Protein AF-A0A965XSD5-F1 (afdb_monomer_lite)

Sequence (189 aa):
MVQPRQRGGHSLQEIYEKLERIDNKVEPQGFVYIPRTGQAICWDPDGPAWVEVSCDGTGRDGDLKKGLAWPDPRFTDNGNGTVTDNLTELVWLKNANCAGVNRDWSTALSDITSLNTDGRMNGNSCGDTSNGGVHQTNWRLPNIRELLSLIDYGRASPALPSGRPFQNFPSPALYWSSTTRAGDKVVAP

Radius of gyration: 18.87 Å; chains: 1; bounding box: 44×40×62 Å

Foldseek 3Di:
DWFFDDDDDDDPVVVVVVVCVPVPCVDDDDDPQDAQQQQQWAFDPPDPPGDTDDPDPVPDSNHVSDGDYADVVQWDDPVQQWIAGPVVRIIDGLELAQQHDDDDPVLVVVQLQCCLVACGHVNGRSRGLPPVGGGHNGIDFAAPSVVSSQARPNDVPPRGDPPRSHDNQDVVRDGDHPDDDPPDPPPDD

Structure (mmCIF, N/CA/C/O backbone):
data_AF-A0A965XSD5-F1
#
_entry.id   AF-A0A965XSD5-F1
#
loop_
_atom_site.group_PDB
_atom_site.id
_atom_site.type_symbol
_atom_site.label_atom_id
_atom_site.label_alt_id
_atom_site.label_comp_id
_atom_site.label_asym_id
_atom_site.label_entity_id
_atom_site.label_seq_id
_atom_site.pdbx_PDB_ins_code
_atom_site.Cartn_x
_atom_site.Cartn_y
_atom_site.Cartn_z
_atom_site.occupancy
_atom_site.B_iso_or_equiv
_atom_site.auth_seq_id
_atom_site.auth_comp_id
_atom_site.auth_asym_id
_atom_site.auth_atom_id
_atom_site.pdbx_PDB_model_num
ATOM 1 N N . MET A 1 1 ? 6.415 0.955 0.075 1.00 68.88 1 MET A N 1
ATOM 2 C CA . MET A 1 1 ? 5.130 0.487 -0.500 1.00 68.88 1 MET A CA 1
ATOM 3 C C . MET A 1 1 ? 4.794 1.313 -1.733 1.00 68.88 1 MET A C 1
ATOM 5 O O 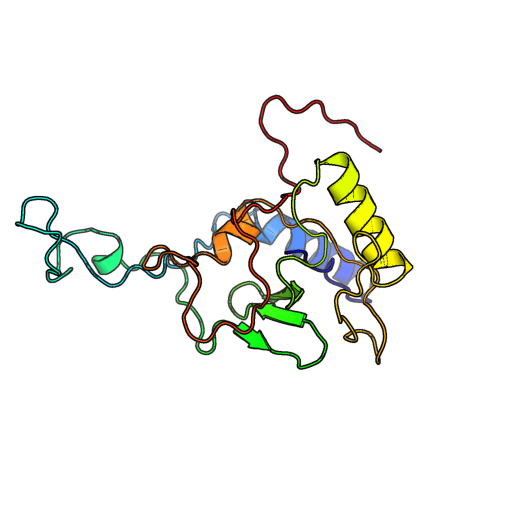. MET A 1 1 ? 4.881 2.531 -1.657 1.00 68.88 1 MET A O 1
ATOM 9 N N . VAL A 1 2 ? 4.459 0.667 -2.851 1.00 60.69 2 VAL A N 1
ATOM 10 C CA . VAL A 1 2 ? 4.108 1.288 -4.149 1.00 60.69 2 VAL A CA 1
ATOM 11 C C . VAL A 1 2 ? 3.036 0.439 -4.834 1.00 60.69 2 VAL A C 1
ATOM 13 O O . VAL A 1 2 ? 2.890 -0.727 -4.462 1.00 60.69 2 VAL A O 1
ATOM 16 N N . GLN A 1 3 ? 2.306 1.006 -5.798 1.00 56.25 3 GLN A N 1
ATOM 17 C CA . GLN A 1 3 ? 1.186 0.341 -6.487 1.00 56.25 3 GLN A CA 1
ATOM 18 C C . GLN A 1 3 ? 1.204 0.577 -8.009 1.00 56.25 3 GLN A C 1
ATOM 20 O O . GLN A 1 3 ? 1.682 1.634 -8.421 1.00 56.25 3 GLN A O 1
ATOM 25 N N . PRO A 1 4 ? 0.715 -0.337 -8.867 1.00 31.91 4 PRO A N 1
ATOM 26 C CA . PRO A 1 4 ? 0.663 -0.118 -10.305 1.00 31.91 4 PRO A CA 1
ATOM 27 C C . PRO A 1 4 ? -0.471 0.844 -10.687 1.00 31.91 4 PRO A C 1
ATOM 29 O O . PRO A 1 4 ? -1.504 0.938 -10.024 1.00 31.91 4 PRO A O 1
ATOM 32 N N . ARG A 1 5 ? -0.311 1.561 -11.801 1.00 45.84 5 ARG A N 1
ATOM 33 C CA . ARG A 1 5 ? -1.410 2.239 -12.494 1.00 45.84 5 ARG A CA 1
ATOM 34 C C . ARG A 1 5 ? -2.277 1.163 -13.134 1.00 45.84 5 ARG A C 1
ATOM 36 O O . ARG A 1 5 ? -1.772 0.384 -13.933 1.00 45.84 5 ARG A O 1
ATOM 43 N N . GLN A 1 6 ? -3.563 1.134 -12.814 1.00 39.69 6 GLN A N 1
ATOM 44 C CA . GLN A 1 6 ? -4.525 0.170 -13.357 1.00 39.69 6 GLN A CA 1
ATOM 45 C C . GLN A 1 6 ? -4.395 0.072 -14.898 1.00 39.69 6 GLN A C 1
ATOM 47 O O . GLN A 1 6 ? -4.641 1.048 -15.604 1.00 39.69 6 GLN A O 1
ATOM 52 N N . ARG A 1 7 ? -3.947 -1.079 -15.431 1.00 33.56 7 ARG A N 1
ATOM 53 C CA . ARG A 1 7 ? -3.866 -1.346 -16.881 1.00 33.56 7 ARG A CA 1
ATOM 54 C C . ARG A 1 7 ? -5.129 -2.075 -17.320 1.00 33.56 7 ARG A C 1
ATOM 56 O O . ARG A 1 7 ? -5.359 -3.205 -16.913 1.00 33.56 7 ARG A O 1
ATOM 63 N N . GLY A 1 8 ? -5.898 -1.463 -18.209 1.00 30.53 8 GLY A N 1
ATOM 64 C CA . GLY A 1 8 ? -6.883 -2.169 -19.019 1.00 30.53 8 GLY A CA 1
ATOM 65 C C . GLY A 1 8 ? -6.842 -1.616 -20.436 1.00 30.53 8 GLY A C 1
ATOM 66 O O . GLY A 1 8 ? -7.113 -0.434 -20.622 1.00 30.53 8 GLY A O 1
ATOM 67 N N . GLY A 1 9 ? -6.523 -2.454 -21.423 1.00 37.88 9 GLY A N 1
ATOM 68 C CA . GLY A 1 9 ? -6.716 -2.120 -22.834 1.00 37.88 9 GLY A CA 1
ATOM 69 C C . GLY A 1 9 ? -8.203 -2.149 -23.162 1.00 37.88 9 GLY A C 1
ATOM 70 O O . GLY A 1 9 ? -8.806 -3.210 -23.076 1.00 37.88 9 GLY A O 1
ATOM 71 N N . HIS A 1 10 ? -8.792 -0.995 -23.464 1.00 37.78 10 HIS A N 1
ATOM 72 C CA . HIS A 1 10 ? -10.221 -0.846 -23.740 1.00 37.78 10 HIS A CA 1
ATOM 73 C C . HIS A 1 10 ? -10.456 0.322 -24.711 1.00 37.78 10 HIS A C 1
ATOM 75 O O . HIS A 1 10 ? -9.607 1.203 -24.841 1.00 37.78 10 HIS A O 1
ATOM 81 N N . SER A 1 11 ? -11.572 0.282 -25.436 1.00 38.44 11 SER A N 1
ATOM 82 C CA . SER A 1 11 ? -11.953 1.229 -26.498 1.00 38.44 11 SER A CA 1
ATOM 83 C C . SER A 1 11 ? -12.125 2.673 -25.990 1.00 38.44 11 SER A C 1
ATOM 85 O O . SER A 1 11 ? -12.322 2.878 -24.800 1.00 38.44 11 SER A O 1
ATOM 87 N N . LEU A 1 12 ? -12.095 3.692 -26.869 1.00 36.84 12 LEU A N 1
ATOM 88 C CA . LEU A 1 12 ? -12.253 5.114 -26.486 1.00 36.84 12 LEU A CA 1
ATOM 89 C C . LEU A 1 12 ? -13.499 5.378 -25.618 1.00 36.84 12 LEU A C 1
ATOM 91 O O . LEU A 1 12 ? -13.444 6.216 -24.728 1.00 36.84 12 LEU A O 1
ATOM 95 N N . GLN A 1 13 ? -14.583 4.626 -25.812 1.00 33.53 13 GLN A N 1
ATOM 96 C CA . GLN A 1 13 ? -15.815 4.750 -25.028 1.00 33.53 13 GLN A CA 1
ATOM 97 C C . GLN A 1 13 ? -15.686 4.141 -23.618 1.00 33.53 13 GLN A C 1
ATOM 99 O O . GLN A 1 13 ? -16.095 4.758 -22.641 1.00 33.53 13 GLN A O 1
ATOM 104 N N . GLU A 1 14 ? -14.996 3.008 -23.481 1.00 39.94 14 GLU A N 1
ATOM 105 C CA . GLU A 1 14 ? -14.632 2.427 -22.180 1.00 39.94 14 GLU A CA 1
ATOM 106 C C . GLU A 1 14 ? -13.480 3.187 -21.493 1.00 39.94 14 GLU A C 1
ATOM 108 O O . GLU A 1 14 ? -13.341 3.126 -20.275 1.00 39.94 14 GLU A O 1
ATOM 113 N N . ILE A 1 15 ? -12.641 3.907 -22.247 1.00 38.44 15 ILE A N 1
ATOM 114 C CA . ILE A 1 15 ? -11.636 4.842 -21.723 1.00 38.44 15 ILE A CA 1
ATOM 115 C C . ILE A 1 15 ? -12.339 6.050 -21.106 1.00 38.44 15 ILE A C 1
ATOM 117 O O . ILE A 1 15 ? -11.951 6.444 -20.013 1.00 38.44 15 ILE A O 1
ATOM 121 N N . TYR A 1 16 ? -13.398 6.589 -21.722 1.00 35.28 16 TYR A N 1
ATOM 122 C CA . TYR A 1 16 ? -14.212 7.637 -21.093 1.00 35.28 16 TYR A CA 1
ATOM 123 C C . TYR A 1 16 ? -14.930 7.123 -19.830 1.00 35.28 16 TYR A C 1
ATOM 125 O O . TYR A 1 16 ? -14.819 7.759 -18.785 1.00 35.28 16 TYR A O 1
ATOM 133 N N . GLU A 1 17 ? -15.514 5.919 -19.852 1.00 40.38 17 GLU A N 1
ATOM 134 C CA . GLU A 1 17 ? -16.122 5.301 -18.655 1.00 40.38 17 GLU A CA 1
ATOM 135 C C . GLU A 1 17 ? -15.099 4.909 -17.562 1.00 40.38 17 GLU A C 1
ATOM 137 O O . GLU A 1 17 ? -15.445 4.815 -16.382 1.00 40.38 17 GLU A O 1
ATOM 142 N N . LYS A 1 18 ? -13.824 4.664 -17.911 1.00 39.38 18 LYS A N 1
ATOM 143 C CA . LYS A 1 18 ? -12.744 4.347 -16.951 1.00 39.38 18 LYS A CA 1
ATOM 144 C C . LYS A 1 18 ? -11.987 5.575 -16.449 1.00 39.38 18 LYS A C 1
ATOM 146 O O . LYS A 1 18 ? -11.530 5.559 -15.305 1.00 39.38 18 LYS A O 1
ATOM 151 N N . LEU A 1 19 ? -11.886 6.636 -17.247 1.00 37.03 19 LEU A N 1
ATOM 152 C CA . LEU A 1 19 ? -11.415 7.948 -16.794 1.00 37.03 19 LEU A CA 1
ATOM 153 C C . LEU A 1 19 ? -12.404 8.528 -15.771 1.00 37.03 19 LEU A C 1
ATOM 155 O O . LEU A 1 19 ? -11.975 8.983 -14.716 1.00 37.03 19 LEU A O 1
ATOM 159 N N . GLU A 1 20 ? -13.708 8.319 -15.976 1.00 37.88 20 GLU A N 1
ATOM 160 C CA . GLU A 1 20 ? -14.750 8.535 -14.962 1.00 37.88 20 GLU A CA 1
ATOM 161 C C . GLU A 1 20 ? -14.751 7.498 -13.815 1.00 37.88 20 GLU A C 1
ATOM 163 O O . GLU A 1 20 ? -15.606 7.552 -12.947 1.00 37.88 20 GLU A O 1
ATOM 168 N N . ARG A 1 21 ? -13.834 6.526 -13.736 1.00 42.84 21 ARG A N 1
ATOM 169 C CA . ARG A 1 21 ? -13.745 5.596 -12.582 1.00 42.84 21 ARG A CA 1
ATOM 170 C C . ARG A 1 21 ? -12.528 5.828 -11.701 1.00 42.84 21 ARG A C 1
ATOM 172 O O . ARG A 1 21 ? -12.565 5.457 -10.529 1.00 42.84 21 ARG A O 1
ATOM 179 N N . ILE A 1 22 ? -11.461 6.412 -12.241 1.00 39.25 22 ILE A N 1
ATOM 180 C CA . ILE A 1 22 ? -10.207 6.615 -11.504 1.00 39.25 22 ILE A CA 1
ATOM 181 C C . ILE A 1 22 ? -10.230 7.938 -10.728 1.00 39.25 22 ILE A C 1
ATOM 183 O O . ILE A 1 22 ? -9.807 7.939 -9.574 1.00 39.25 22 ILE A O 1
ATOM 187 N N . ASP A 1 23 ? -10.821 9.002 -11.280 1.00 39.47 23 ASP A N 1
ATOM 188 C CA . ASP A 1 23 ? -11.068 10.235 -10.515 1.00 39.47 23 ASP A CA 1
ATOM 189 C C . ASP A 1 23 ? -12.350 10.132 -9.659 1.00 39.47 23 ASP A C 1
ATOM 191 O O . ASP A 1 23 ? -12.384 10.615 -8.528 1.00 39.47 23 ASP A O 1
ATOM 195 N N . ASN A 1 24 ? -13.363 9.367 -10.090 1.00 36.56 24 ASN A N 1
ATOM 196 C CA . ASN A 1 24 ? -14.645 9.272 -9.372 1.00 36.56 24 ASN A CA 1
ATOM 197 C C . ASN A 1 24 ? -14.656 8.286 -8.193 1.00 36.56 24 ASN A C 1
ATOM 199 O O . ASN A 1 24 ? -15.591 8.312 -7.395 1.00 36.56 24 ASN A O 1
ATOM 203 N N . LYS A 1 25 ? -13.628 7.442 -8.018 1.00 46.03 25 LYS A N 1
ATOM 204 C CA . LYS A 1 25 ? -13.440 6.696 -6.755 1.00 46.03 25 LYS A CA 1
ATOM 205 C C . LYS A 1 25 ? -12.822 7.573 -5.649 1.00 46.03 25 LYS A C 1
ATOM 207 O O . LYS A 1 25 ? -12.624 7.089 -4.534 1.00 46.03 25 LYS A O 1
ATOM 212 N N . VAL A 1 26 ? -12.577 8.862 -5.932 1.00 44.53 26 VAL A N 1
ATOM 213 C CA . VAL A 1 26 ? -12.292 9.898 -4.926 1.00 44.53 26 VAL A CA 1
ATOM 214 C C . VAL A 1 26 ? -13.182 11.159 -5.064 1.00 44.53 26 VAL A C 1
ATOM 216 O O . VAL A 1 26 ? -13.280 11.859 -4.061 1.00 44.53 26 VAL A O 1
ATOM 219 N N . GLU A 1 27 ? -13.871 11.410 -6.197 1.00 38.81 27 GLU A N 1
ATOM 220 C CA . GLU A 1 27 ? -15.235 12.016 -6.362 1.00 38.81 27 GLU A CA 1
ATOM 221 C C . GLU A 1 27 ? -15.482 12.485 -7.814 1.00 38.81 27 GLU A C 1
ATOM 223 O O . GLU A 1 27 ? -14.564 13.046 -8.408 1.00 38.81 27 GLU A O 1
ATOM 228 N N . PRO A 1 28 ? -16.676 12.260 -8.418 1.00 45.31 28 PRO A N 1
ATOM 229 C CA . PRO A 1 28 ? -17.930 12.960 -8.151 1.00 45.31 28 PRO A CA 1
ATOM 230 C C . PRO A 1 28 ? -19.159 12.024 -8.079 1.00 45.31 28 PRO A C 1
ATOM 232 O O . PRO A 1 28 ? -19.190 10.941 -8.657 1.00 45.31 28 PRO A O 1
ATOM 235 N N . GLN A 1 29 ? -20.206 12.510 -7.401 1.00 36.19 29 GLN A N 1
ATOM 236 C CA . GLN A 1 29 ? -21.439 11.827 -6.946 1.00 36.19 29 GLN A CA 1
ATOM 237 C C . GLN A 1 29 ? -21.420 11.291 -5.494 1.00 36.19 29 GLN A C 1
ATOM 239 O O . GLN A 1 29 ? -22.115 10.335 -5.160 1.00 36.19 29 GLN A O 1
ATOM 244 N N . GLY A 1 30 ? -20.708 11.969 -4.587 1.00 37.12 30 GLY A N 1
ATOM 245 C CA . GLY A 1 30 ? -21.198 12.151 -3.212 1.00 37.12 30 GLY A CA 1
ATOM 246 C C . GLY A 1 30 ? -21.140 10.968 -2.239 1.00 37.12 30 GLY A C 1
ATOM 247 O O . GLY A 1 30 ? -21.853 11.006 -1.239 1.00 37.12 30 GLY A O 1
ATOM 248 N N . PHE A 1 31 ? -20.284 9.962 -2.451 1.00 39.94 31 PHE A N 1
ATOM 249 C CA . PHE A 1 31 ? -19.964 8.991 -1.395 1.00 39.94 31 PHE A CA 1
ATOM 250 C C . PHE A 1 31 ? -18.465 8.676 -1.323 1.00 39.94 31 PHE A C 1
ATOM 252 O O . PHE A 1 31 ? -17.913 7.951 -2.147 1.00 39.94 31 PHE A O 1
ATOM 259 N N . VAL A 1 32 ? -17.816 9.177 -0.269 1.00 47.25 32 VAL A N 1
ATOM 260 C CA . VAL A 1 32 ? -16.494 8.719 0.174 1.00 47.25 32 VAL A CA 1
ATOM 261 C C . VAL A 1 32 ? -16.675 7.370 0.874 1.00 47.25 32 VAL A C 1
ATOM 263 O O . VAL A 1 32 ? -17.238 7.304 1.968 1.00 47.25 32 VAL A O 1
ATOM 266 N N . TYR A 1 33 ? -16.189 6.283 0.270 1.00 56.56 33 TYR A N 1
ATOM 267 C CA . TYR A 1 33 ? -16.132 4.981 0.942 1.00 56.56 33 TYR A CA 1
ATOM 268 C C . TYR A 1 33 ? -14.977 4.977 1.943 1.00 56.56 33 TYR A C 1
ATOM 270 O O . TYR A 1 33 ? -13.847 4.608 1.629 1.00 56.56 33 TYR A O 1
ATOM 278 N N . ILE A 1 34 ? -15.264 5.425 3.162 1.00 64.19 34 ILE A N 1
ATOM 279 C CA . ILE A 1 34 ? -14.327 5.329 4.280 1.00 64.19 34 ILE A CA 1
ATOM 280 C C . ILE A 1 34 ? -14.301 3.853 4.710 1.00 64.19 34 ILE A C 1
ATOM 282 O O . ILE A 1 34 ? -15.364 3.307 5.024 1.00 64.19 34 ILE A O 1
ATOM 286 N N . PRO A 1 35 ? -13.149 3.160 4.677 1.00 73.88 35 PRO A N 1
ATOM 287 C CA . PRO A 1 35 ? -13.047 1.812 5.224 1.00 73.88 35 PRO A CA 1
ATOM 288 C C . PRO A 1 35 ? -13.366 1.841 6.721 1.00 73.88 35 PRO A C 1
ATOM 290 O O . PRO A 1 35 ? -13.065 2.825 7.397 1.00 73.88 35 PRO A O 1
ATOM 293 N N . ARG A 1 36 ? -13.904 0.745 7.271 1.00 80.19 36 ARG A N 1
ATOM 294 C CA . ARG A 1 36 ? -13.826 0.554 8.726 1.00 80.19 36 ARG A CA 1
ATOM 295 C C . ARG A 1 36 ? -12.373 0.689 9.166 1.00 80.19 36 ARG A C 1
ATOM 297 O O . ARG A 1 36 ? -11.462 0.274 8.453 1.00 80.19 36 ARG A O 1
ATOM 304 N N . THR A 1 37 ? -12.169 1.237 10.347 1.00 72.00 37 THR A N 1
ATOM 305 C CA . THR A 1 37 ? -10.836 1.495 10.902 1.00 72.00 37 THR A CA 1
ATOM 306 C C . THR A 1 37 ? -10.132 0.229 11.397 1.00 72.00 37 THR A C 1
ATOM 308 O O . THR A 1 37 ? -8.933 0.264 11.648 1.00 72.00 37 THR A O 1
ATOM 311 N N . GLY A 1 38 ? -10.872 -0.872 11.571 1.00 75.50 38 GLY A N 1
ATOM 312 C CA . GLY A 1 38 ? -10.402 -2.080 12.254 1.00 75.50 38 GLY A CA 1
ATOM 313 C C . GLY A 1 38 ? -10.603 -2.048 13.773 1.00 75.50 38 GLY A C 1
ATOM 314 O O . GLY A 1 38 ? -10.501 -3.088 14.422 1.00 75.50 38 GLY A O 1
ATOM 315 N N . GLN A 1 39 ? -10.984 -0.899 14.346 1.00 75.88 39 GLN A N 1
ATOM 316 C CA . GLN A 1 39 ? -11.326 -0.800 15.761 1.00 75.88 39 GLN A CA 1
ATOM 317 C C . GLN A 1 39 ? -12.621 -1.578 16.034 1.00 75.88 39 GLN A C 1
ATOM 319 O O . GLN A 1 39 ? -13.682 -1.264 15.497 1.00 75.88 39 GLN A O 1
ATOM 324 N N . ALA A 1 40 ? -12.534 -2.608 16.873 1.00 76.69 40 ALA A N 1
ATOM 325 C CA . ALA A 1 40 ? -13.685 -3.401 17.318 1.00 76.69 40 ALA A CA 1
ATOM 326 C C . ALA A 1 40 ? -13.840 -3.431 18.846 1.00 76.69 40 ALA A C 1
ATOM 328 O O . ALA A 1 40 ? -14.849 -3.926 19.337 1.00 76.69 40 ALA A O 1
ATOM 329 N N . ILE A 1 41 ? -12.842 -2.912 19.565 1.00 74.25 41 ILE A N 1
ATOM 330 C CA . ILE A 1 41 ? -12.731 -2.928 21.025 1.00 74.25 41 ILE A CA 1
ATOM 331 C C . ILE A 1 41 ? -12.838 -1.492 21.544 1.00 74.25 41 ILE A C 1
ATOM 333 O O . ILE A 1 41 ? -12.388 -0.559 20.873 1.00 74.25 41 ILE A O 1
ATOM 337 N N . CYS A 1 42 ? -13.411 -1.304 22.728 1.00 77.81 42 CYS A N 1
ATOM 338 C CA . CYS A 1 42 ? -13.473 -0.012 23.399 1.00 77.81 42 CYS A CA 1
ATOM 339 C C . CYS A 1 42 ? -12.632 -0.058 24.672 1.00 77.81 42 CYS A C 1
ATOM 341 O O . CYS A 1 42 ? -12.579 -1.073 25.357 1.00 77.81 42 CYS A O 1
ATOM 343 N N . TRP A 1 43 ? -11.958 1.050 24.968 1.00 76.31 43 TRP A N 1
ATOM 344 C CA . TRP A 1 43 ? -11.050 1.168 26.108 1.00 76.31 43 TRP A CA 1
ATOM 345 C C . TRP A 1 43 ? -11.608 2.148 27.121 1.00 76.31 43 TRP A C 1
ATOM 347 O O . TRP A 1 43 ? -12.016 3.237 26.725 1.00 76.31 43 TRP A O 1
ATOM 357 N N . ASP A 1 44 ? -11.612 1.809 28.402 1.00 73.94 44 ASP A N 1
ATOM 358 C CA . ASP A 1 44 ? -11.932 2.773 29.451 1.00 73.94 44 ASP A CA 1
ATOM 359 C C . ASP A 1 44 ? -10.757 3.758 29.627 1.00 73.94 44 ASP A C 1
ATOM 361 O O . ASP A 1 44 ? -9.687 3.334 30.074 1.00 73.94 44 ASP A O 1
ATOM 365 N N . PRO A 1 45 ? -10.901 5.044 29.240 1.00 65.62 45 PRO A N 1
ATOM 366 C CA . PRO A 1 45 ? -9.824 6.018 29.388 1.00 65.62 45 PRO A CA 1
ATOM 367 C C . PRO A 1 45 ? -9.617 6.445 30.849 1.00 65.62 45 PRO A C 1
ATOM 369 O O . PRO A 1 45 ? -8.546 6.954 31.173 1.00 65.62 45 PRO A O 1
ATOM 372 N N . ASP A 1 46 ? -10.618 6.235 31.708 1.00 73.06 46 ASP A N 1
ATOM 373 C CA . ASP A 1 46 ? -10.617 6.640 33.116 1.00 73.06 46 ASP A CA 1
ATOM 374 C C . ASP A 1 46 ? -10.324 5.450 34.052 1.00 73.06 46 ASP A C 1
ATOM 376 O O . ASP A 1 46 ? -10.058 5.622 35.245 1.00 73.06 46 ASP A O 1
ATOM 380 N N . GLY A 1 47 ? -10.337 4.232 33.505 1.00 65.9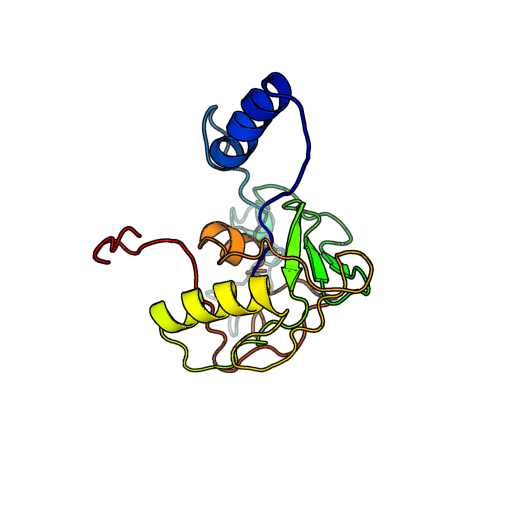4 47 GLY A N 1
ATOM 381 C CA . GLY A 1 47 ? -10.021 2.997 34.207 1.00 65.94 47 GLY A CA 1
ATOM 382 C C . GLY A 1 47 ? -8.513 2.800 34.422 1.00 65.94 47 GLY A C 1
ATOM 383 O O . GLY A 1 47 ? -7.686 3.232 33.610 1.00 65.94 47 GLY A O 1
ATOM 384 N N . PRO A 1 48 ? -8.101 2.102 35.495 1.00 58.00 48 PRO A N 1
ATOM 385 C CA . PRO A 1 48 ? -6.698 1.785 35.703 1.00 58.00 48 PRO A CA 1
ATOM 386 C C . PRO A 1 48 ? -6.210 0.842 34.593 1.00 58.00 48 PRO A C 1
ATOM 388 O O . PRO A 1 48 ? -6.615 -0.313 34.530 1.00 58.00 48 PRO A O 1
ATOM 391 N N . ALA A 1 49 ? -5.299 1.343 33.754 1.00 61.38 49 ALA A N 1
ATOM 392 C CA . ALA A 1 49 ? -4.551 0.593 32.739 1.00 61.38 49 ALA A CA 1
ATOM 393 C C . ALA A 1 49 ? -5.293 0.184 31.447 1.00 61.38 49 ALA A C 1
ATOM 395 O O . ALA A 1 49 ? -5.027 -0.899 30.933 1.00 61.38 49 ALA A O 1
ATOM 396 N N . TRP A 1 50 ? -6.126 1.060 30.865 1.00 63.81 50 TRP A N 1
ATOM 397 C CA . TRP A 1 50 ? -6.747 0.824 29.545 1.00 63.81 50 TRP A CA 1
ATOM 398 C C . TRP A 1 50 ? -7.504 -0.509 29.504 1.00 63.81 50 TRP A C 1
ATOM 400 O O . TRP A 1 50 ? -7.192 -1.398 28.715 1.00 63.81 50 TRP A O 1
ATOM 410 N N . VAL A 1 51 ? -8.467 -0.686 30.406 1.00 76.31 51 VAL A N 1
ATOM 411 C CA . VAL A 1 51 ? -9.253 -1.923 30.469 1.00 76.31 51 VAL A CA 1
ATOM 412 C C . VAL A 1 51 ? -10.194 -1.987 29.266 1.00 76.31 51 VAL A C 1
ATOM 414 O O . VAL A 1 51 ? -10.838 -0.994 28.917 1.00 76.31 51 VAL A O 1
ATOM 417 N N . GLU A 1 52 ? -10.258 -3.153 28.619 1.00 79.06 52 GLU A N 1
ATOM 418 C CA . GLU A 1 52 ? -11.245 -3.432 27.577 1.00 79.06 52 GLU A CA 1
ATOM 419 C C . GLU A 1 52 ? -12.653 -3.420 28.182 1.00 79.06 52 GLU A C 1
ATOM 421 O O . GLU A 1 52 ? -12.928 -4.079 29.186 1.00 79.06 52 GLU A O 1
ATOM 426 N N . VAL A 1 53 ? -13.550 -2.667 27.556 1.00 79.44 53 VAL A N 1
ATOM 427 C CA . VAL A 1 53 ? -14.950 -2.530 27.958 1.00 79.44 53 VAL A CA 1
ATOM 428 C C . VAL A 1 53 ? -15.868 -2.792 26.774 1.00 79.44 53 VAL A C 1
ATOM 430 O O . VAL A 1 53 ? -15.459 -2.681 25.614 1.00 79.44 53 VAL A O 1
ATOM 433 N N . SER A 1 54 ? -17.134 -3.113 27.063 1.00 82.38 54 SER A N 1
ATOM 434 C CA . SER A 1 54 ? -18.139 -3.224 26.005 1.00 82.38 54 SER A CA 1
ATOM 435 C C . SER A 1 54 ? -18.231 -1.913 25.227 1.00 82.38 54 SER A C 1
ATOM 437 O O . SER A 1 54 ? -18.226 -0.822 25.803 1.00 82.38 54 SER A O 1
ATOM 439 N N . CYS A 1 55 ? -18.319 -2.035 23.906 1.00 77.31 55 CYS A N 1
ATOM 440 C CA . CYS A 1 55 ? -18.565 -0.902 23.035 1.00 77.31 55 CYS A CA 1
ATOM 441 C C . CYS A 1 55 ? -20.039 -0.489 22.992 1.00 77.31 55 CYS A C 1
ATOM 443 O O . CYS A 1 55 ? -20.309 0.626 22.554 1.00 77.31 55 CYS A O 1
ATOM 445 N N . ASP A 1 56 ? -20.971 -1.328 23.445 1.00 82.44 56 ASP A N 1
ATOM 446 C CA . ASP A 1 56 ? -22.402 -1.144 23.196 1.00 82.44 56 ASP A CA 1
ATOM 447 C C . ASP A 1 56 ? -22.920 0.208 23.707 1.00 82.44 56 ASP A C 1
ATOM 449 O O . ASP A 1 56 ? -22.876 0.511 24.902 1.00 82.44 56 ASP A O 1
ATOM 453 N N . GLY A 1 57 ? -23.423 1.031 22.786 1.00 76.94 57 GLY A N 1
ATOM 454 C CA . GLY A 1 57 ? -24.016 2.330 23.110 1.00 76.94 57 GLY A CA 1
ATOM 455 C C . GLY A 1 57 ? -23.005 3.402 23.525 1.00 76.94 57 GLY A C 1
ATOM 456 O O . GLY A 1 57 ? -23.410 4.483 23.957 1.00 76.94 57 GLY A O 1
ATOM 457 N N . THR A 1 58 ? -21.702 3.144 23.388 1.00 76.88 58 THR A N 1
ATOM 458 C CA . THR A 1 58 ? -20.656 4.135 23.686 1.00 76.88 58 THR A CA 1
ATOM 459 C C . THR A 1 58 ? -20.535 5.207 22.603 1.00 76.88 58 THR A C 1
ATOM 461 O O . THR A 1 58 ? -19.933 6.254 22.851 1.00 76.88 58 THR A O 1
ATOM 464 N N . GLY A 1 59 ? -21.051 4.956 21.391 1.00 73.88 59 GLY A N 1
ATOM 465 C CA . GLY A 1 59 ? -20.903 5.855 20.243 1.00 73.88 59 GLY A CA 1
ATOM 466 C C . GLY A 1 59 ? -19.460 5.980 19.741 1.00 73.88 59 GLY A C 1
ATOM 467 O O . GLY A 1 59 ? -19.149 6.877 18.957 1.00 73.88 59 GLY A O 1
ATOM 468 N N . ARG A 1 60 ? -18.564 5.101 20.201 1.00 73.12 60 ARG A N 1
ATOM 469 C CA . ARG A 1 60 ? -17.154 5.063 19.801 1.00 73.12 60 ARG A CA 1
ATOM 470 C C . ARG A 1 60 ? -16.984 4.244 18.529 1.00 73.12 60 ARG A C 1
ATOM 472 O O . ARG A 1 60 ? -17.871 3.514 18.106 1.00 73.12 60 ARG A O 1
ATOM 479 N N . ASP A 1 61 ? -15.814 4.332 17.920 1.00 68.38 61 ASP A N 1
ATOM 480 C CA . ASP A 1 61 ? -15.554 3.689 16.631 1.00 68.38 61 ASP A CA 1
ATOM 481 C C . ASP A 1 61 ? -15.730 2.152 16.665 1.00 68.38 61 ASP A C 1
ATOM 483 O O . ASP A 1 61 ? -16.327 1.574 15.756 1.00 68.38 61 ASP A O 1
ATOM 487 N N . GLY A 1 62 ? -15.346 1.510 17.778 1.00 72.62 62 GLY A N 1
ATOM 488 C CA . GLY A 1 62 ? -15.582 0.080 18.020 1.00 72.62 62 GLY A CA 1
ATOM 489 C C . GLY A 1 62 ? -17.057 -0.323 18.164 1.00 72.62 62 GLY A C 1
ATOM 490 O O . GLY A 1 62 ? -17.396 -1.464 17.857 1.00 72.62 62 GLY A O 1
ATOM 491 N N . ASP A 1 63 ? -17.930 0.605 18.569 1.00 75.56 63 ASP A N 1
ATOM 492 C CA . ASP A 1 63 ? -19.393 0.441 18.639 1.00 75.56 63 ASP A CA 1
ATOM 493 C C . ASP A 1 63 ? -20.016 0.641 17.257 1.00 75.56 63 ASP A C 1
ATOM 495 O O . ASP A 1 63 ? -20.719 -0.207 16.708 1.00 75.56 63 ASP A O 1
ATOM 499 N N . LEU A 1 64 ? -19.677 1.772 16.638 1.00 76.94 64 LEU A N 1
ATOM 500 C CA . LEU A 1 64 ? -20.339 2.239 15.435 1.00 76.94 64 LEU A CA 1
ATOM 501 C C . LEU A 1 64 ? -19.918 1.475 14.177 1.00 76.94 64 LEU A C 1
ATOM 503 O O . LEU A 1 64 ? -20.724 1.381 13.244 1.00 76.94 64 LEU A O 1
ATOM 507 N N . LYS A 1 65 ? -18.662 0.998 14.119 1.00 75.12 65 LYS A N 1
ATOM 508 C CA . LYS A 1 65 ? -18.060 0.260 12.991 1.00 75.12 65 LYS A CA 1
ATOM 509 C C . LYS A 1 65 ? -18.449 0.865 11.634 1.00 75.12 65 LYS A C 1
ATOM 511 O O . LYS A 1 65 ? -18.854 0.149 10.707 1.00 75.12 65 LYS A O 1
ATOM 516 N N . LYS A 1 66 ? -18.405 2.200 11.538 1.00 72.88 66 LYS A N 1
ATOM 517 C CA . LYS A 1 66 ? -18.835 2.935 10.340 1.00 72.88 66 LYS A CA 1
ATOM 518 C C . LYS A 1 66 ? -17.866 2.684 9.196 1.00 72.88 66 LYS A C 1
ATOM 520 O O . LYS A 1 66 ? -16.684 2.438 9.405 1.00 72.88 66 LYS A O 1
ATOM 525 N N . GLY A 1 67 ? -18.390 2.777 7.981 1.00 74.75 67 GLY A N 1
ATOM 526 C CA . GLY A 1 67 ? -17.614 2.551 6.774 1.00 74.75 67 GLY A CA 1
ATOM 527 C C . GLY A 1 67 ? -17.755 1.143 6.211 1.00 74.75 67 GLY A C 1
ATOM 528 O O . GLY A 1 67 ? -18.526 0.312 6.705 1.00 74.75 67 GLY A O 1
ATOM 529 N N . LEU A 1 68 ? -17.016 0.897 5.134 1.00 79.25 68 LEU A N 1
ATOM 530 C CA . LEU A 1 68 ? -17.068 -0.361 4.403 1.00 79.25 68 LEU A CA 1
ATOM 531 C C . LEU A 1 68 ? -16.413 -1.474 5.228 1.00 79.25 68 LEU A C 1
ATOM 533 O O . LEU A 1 68 ? -15.270 -1.342 5.679 1.00 79.25 68 LEU A O 1
ATOM 537 N N . ALA A 1 69 ? -17.150 -2.565 5.440 1.00 83.62 69 ALA A N 1
ATOM 538 C CA . ALA A 1 69 ? -16.618 -3.743 6.108 1.00 83.62 69 ALA A CA 1
ATOM 539 C C . ALA A 1 69 ? -15.443 -4.318 5.310 1.00 83.62 69 ALA A C 1
ATOM 541 O O . ALA A 1 69 ? -15.472 -4.343 4.081 1.00 83.62 69 ALA A O 1
ATOM 542 N N . TRP A 1 70 ? -14.405 -4.771 6.010 1.00 83.81 70 TRP A N 1
ATOM 543 C CA . TRP A 1 70 ? -13.281 -5.416 5.344 1.00 83.81 70 TRP A CA 1
ATOM 544 C C . TRP A 1 70 ? -13.700 -6.788 4.811 1.00 83.81 70 TRP A C 1
ATOM 546 O O . TRP A 1 70 ? -14.388 -7.517 5.530 1.00 83.81 70 TRP A O 1
ATOM 556 N N . PRO A 1 71 ? -13.292 -7.152 3.585 1.00 87.62 71 PRO A N 1
ATOM 557 C CA . PRO A 1 71 ? -13.465 -8.509 3.093 1.00 87.62 71 PRO A CA 1
ATOM 558 C C . PRO A 1 71 ? -12.581 -9.479 3.881 1.00 87.62 71 PRO A C 1
ATOM 560 O O . PRO A 1 71 ? -11.554 -9.086 4.441 1.00 87.62 71 PRO A O 1
ATOM 563 N N . ASP A 1 72 ? -12.970 -10.751 3.877 1.00 89.25 72 ASP A N 1
ATOM 564 C CA . ASP A 1 72 ? -12.168 -11.859 4.387 1.00 89.25 72 ASP A CA 1
ATOM 565 C C . ASP A 1 72 ? -11.889 -12.844 3.235 1.00 89.25 72 ASP A C 1
ATOM 567 O O . ASP A 1 72 ? -12.836 -13.438 2.712 1.00 89.25 72 ASP A O 1
ATOM 571 N N . PRO A 1 73 ? -10.631 -12.977 2.772 1.00 92.31 73 PRO A N 1
ATOM 572 C CA . PRO A 1 73 ? -9.431 -12.310 3.284 1.00 92.31 73 PRO A CA 1
ATOM 573 C C . PRO A 1 73 ? -9.345 -10.826 2.886 1.00 92.31 73 PRO A C 1
ATOM 575 O O . PRO A 1 73 ? -9.777 -10.432 1.801 1.00 92.31 73 PRO A O 1
ATOM 578 N N . ARG A 1 74 ? -8.704 -9.993 3.723 1.00 91.06 74 ARG A N 1
ATOM 579 C CA . ARG A 1 74 ? -8.436 -8.577 3.386 1.00 91.06 74 ARG A CA 1
ATOM 580 C C . ARG A 1 74 ? -7.385 -8.430 2.284 1.00 91.06 74 ARG A C 1
ATOM 582 O O . ARG A 1 74 ? -7.508 -7.560 1.427 1.00 91.06 74 ARG A O 1
ATOM 589 N N . PHE A 1 75 ? -6.360 -9.277 2.318 1.00 95.31 75 PHE A N 1
ATOM 590 C CA . PHE A 1 75 ? -5.251 -9.262 1.371 1.00 95.31 75 PHE A CA 1
ATOM 591 C C . PHE A 1 75 ? -5.070 -10.632 0.731 1.00 95.31 75 PHE A C 1
ATOM 593 O O . PHE A 1 75 ? -5.114 -11.648 1.423 1.00 95.31 75 PHE A O 1
ATOM 600 N N . THR A 1 76 ? -4.778 -10.637 -0.565 1.00 96.25 76 THR A N 1
ATOM 601 C CA . THR A 1 76 ? -4.429 -11.835 -1.331 1.00 96.25 76 THR A CA 1
ATOM 602 C C . THR A 1 76 ? -2.964 -11.745 -1.743 1.00 96.25 76 THR A C 1
ATOM 604 O O . THR A 1 76 ? -2.563 -10.801 -2.420 1.00 96.25 76 THR A O 1
ATOM 607 N N . ASP A 1 77 ? -2.148 -12.712 -1.328 1.00 97.38 77 ASP A N 1
ATOM 608 C CA . ASP A 1 77 ? -0.787 -12.873 -1.846 1.00 97.38 77 ASP A CA 1
ATOM 609 C C . ASP A 1 77 ? -0.846 -13.518 -3.231 1.00 97.38 77 ASP A C 1
ATOM 611 O O . ASP A 1 77 ? -1.348 -14.631 -3.378 1.00 97.38 77 ASP A O 1
ATOM 615 N N . ASN A 1 78 ? -0.325 -12.828 -4.242 1.00 97.38 78 ASN A N 1
ATOM 616 C CA . ASN A 1 78 ? -0.380 -13.308 -5.621 1.00 97.38 78 ASN A CA 1
ATOM 617 C C . ASN A 1 78 ? 0.766 -14.283 -5.956 1.00 97.38 78 ASN A C 1
ATOM 619 O O . ASN A 1 78 ? 0.850 -14.763 -7.085 1.00 97.38 78 ASN A O 1
ATOM 623 N N . GLY A 1 79 ? 1.692 -14.546 -5.022 1.00 97.56 79 GLY A N 1
ATOM 624 C CA . GLY A 1 79 ? 2.814 -15.475 -5.223 1.00 97.56 79 GLY A CA 1
ATOM 625 C C . GLY A 1 79 ? 3.896 -14.981 -6.194 1.00 97.56 79 GLY A C 1
ATOM 626 O O . GLY A 1 79 ? 4.845 -15.702 -6.483 1.00 97.56 79 GLY A O 1
ATOM 627 N N . ASN A 1 80 ? 3.779 -13.744 -6.675 1.00 97.12 80 ASN A N 1
ATOM 628 C CA . ASN A 1 80 ? 4.628 -13.132 -7.703 1.00 97.12 80 ASN A CA 1
ATOM 629 C C . ASN A 1 80 ? 5.278 -11.822 -7.219 1.00 97.12 80 ASN A C 1
ATOM 631 O O . ASN A 1 80 ? 5.516 -10.904 -7.999 1.00 97.12 80 ASN A O 1
ATOM 635 N N . GLY A 1 81 ? 5.479 -11.698 -5.903 1.00 96.62 81 GLY A N 1
ATOM 636 C CA . GLY A 1 81 ? 6.028 -10.492 -5.274 1.00 96.62 81 GLY A CA 1
ATOM 637 C C . GLY A 1 81 ? 5.026 -9.351 -5.078 1.00 96.62 81 GLY A C 1
ATOM 638 O O . GLY A 1 81 ? 5.414 -8.290 -4.582 1.00 96.62 81 GLY A O 1
ATOM 639 N N . THR A 1 82 ? 3.745 -9.560 -5.396 1.00 97.56 82 THR A N 1
ATOM 640 C CA . THR A 1 82 ? 2.678 -8.567 -5.207 1.00 97.56 82 THR A CA 1
ATOM 641 C C . THR A 1 82 ? 1.557 -9.061 -4.292 1.00 97.56 82 THR A C 1
ATOM 643 O O . THR A 1 82 ? 1.382 -10.261 -4.075 1.00 97.56 82 THR A O 1
ATOM 646 N N . VAL A 1 83 ? 0.803 -8.112 -3.742 1.00 97.62 83 VAL A N 1
ATOM 647 C CA . VAL A 1 83 ? -0.320 -8.331 -2.827 1.00 97.62 83 VAL A CA 1
ATOM 648 C C . VAL A 1 83 ? -1.520 -7.536 -3.324 1.00 97.62 83 VAL A C 1
ATOM 650 O O . VAL A 1 83 ? -1.412 -6.323 -3.489 1.00 97.62 83 VAL A O 1
ATOM 653 N N . THR A 1 84 ? -2.662 -8.187 -3.517 1.00 95.19 84 THR A N 1
ATOM 654 C CA . THR A 1 84 ? -3.934 -7.512 -3.809 1.00 95.19 84 THR A CA 1
ATOM 655 C C . THR A 1 84 ? -4.643 -7.143 -2.507 1.00 95.19 84 THR A C 1
ATOM 657 O O . THR A 1 84 ? -4.838 -7.996 -1.643 1.00 95.19 84 THR A O 1
ATOM 660 N N . ASP A 1 85 ? -5.040 -5.881 -2.360 1.00 93.06 85 ASP A N 1
ATOM 661 C CA . ASP A 1 85 ? -5.978 -5.431 -1.331 1.00 93.06 85 ASP A CA 1
ATOM 662 C C . ASP A 1 85 ? -7.413 -5.616 -1.840 1.00 93.06 85 ASP A C 1
ATOM 664 O O . ASP A 1 85 ? -7.868 -4.872 -2.705 1.00 93.06 85 ASP A O 1
ATOM 668 N N . ASN A 1 86 ? -8.141 -6.588 -1.290 1.00 90.00 86 ASN A N 1
ATOM 669 C CA . ASN A 1 86 ? -9.490 -6.929 -1.750 1.00 90.00 86 ASN A CA 1
ATOM 670 C C . ASN A 1 86 ? -10.536 -5.855 -1.398 1.00 90.00 86 ASN A C 1
ATOM 672 O O . ASN A 1 86 ? -11.642 -5.896 -1.927 1.00 90.00 86 ASN A O 1
ATOM 676 N N . LEU A 1 87 ? -10.220 -4.904 -0.506 1.00 86.38 87 LEU A N 1
ATOM 677 C CA . LEU A 1 87 ? -11.128 -3.796 -0.195 1.00 86.38 87 LEU A CA 1
ATOM 678 C C . LEU A 1 87 ? -11.054 -2.686 -1.247 1.00 86.38 87 LEU A C 1
ATOM 680 O O . LEU A 1 87 ? -12.068 -2.076 -1.575 1.00 86.38 87 LEU A O 1
ATOM 684 N N . THR A 1 88 ? -9.845 -2.389 -1.726 1.00 84.94 88 THR A N 1
ATOM 685 C CA . THR A 1 88 ? -9.586 -1.259 -2.634 1.00 84.94 88 THR A CA 1
ATOM 686 C C . THR A 1 88 ? -9.320 -1.686 -4.074 1.00 84.94 88 THR A C 1
ATOM 688 O O . THR A 1 88 ? -9.306 -0.835 -4.961 1.00 84.94 88 THR A O 1
ATOM 691 N N . GLU A 1 89 ? -9.109 -2.984 -4.306 1.00 88.56 89 GLU A N 1
ATOM 692 C CA . GLU A 1 89 ? -8.676 -3.585 -5.576 1.00 88.56 89 GLU A CA 1
ATOM 693 C C . GLU A 1 89 ? -7.289 -3.094 -6.037 1.00 88.56 89 GLU A C 1
ATOM 695 O O . GLU A 1 89 ? -6.885 -3.279 -7.188 1.00 88.56 89 GLU A O 1
ATOM 700 N N . LEU A 1 90 ? -6.532 -2.457 -5.138 1.00 90.38 90 LEU A N 1
ATOM 701 C CA . LEU A 1 90 ? -5.176 -2.000 -5.412 1.00 90.38 90 LEU A CA 1
ATOM 702 C C . LEU A 1 90 ? -4.178 -3.138 -5.217 1.00 90.38 90 LEU A C 1
ATOM 704 O O . LEU A 1 90 ? -4.308 -3.967 -4.316 1.00 90.38 90 LEU A O 1
ATOM 708 N N . VAL A 1 91 ? -3.141 -3.141 -6.049 1.00 94.19 91 VAL A N 1
ATOM 709 C CA . VAL A 1 91 ? -2.031 -4.089 -5.955 1.00 94.19 91 VAL A CA 1
ATOM 710 C C . VAL A 1 91 ? -0.825 -3.380 -5.359 1.00 94.19 91 VAL A C 1
ATOM 712 O O . VAL A 1 91 ? -0.513 -2.250 -5.717 1.00 94.19 91 VAL A O 1
ATOM 715 N N . TRP A 1 92 ? -0.123 -4.047 -4.459 1.00 96.19 92 TRP A N 1
ATOM 716 C CA . TRP A 1 92 ? 1.003 -3.498 -3.722 1.00 96.19 92 TRP A CA 1
ATOM 717 C C . TRP A 1 92 ? 2.221 -4.400 -3.874 1.00 96.19 92 TRP A C 1
ATOM 719 O O . TRP A 1 92 ? 2.084 -5.621 -3.943 1.00 96.19 92 TRP A O 1
ATOM 729 N N . LEU A 1 93 ? 3.428 -3.829 -3.862 1.00 96.94 93 LEU A N 1
ATOM 730 C CA . LEU A 1 93 ? 4.627 -4.647 -3.656 1.00 96.94 93 LEU A CA 1
ATOM 731 C C . LEU A 1 93 ? 4.561 -5.350 -2.295 1.00 96.94 93 LEU A C 1
ATOM 733 O O . LEU A 1 93 ? 4.313 -4.714 -1.266 1.00 96.94 93 LEU A O 1
ATOM 737 N N . LYS A 1 94 ? 4.863 -6.651 -2.285 1.00 96.62 94 LYS A N 1
ATOM 738 C CA . LYS A 1 94 ? 4.935 -7.459 -1.061 1.00 96.62 94 LYS A CA 1
ATOM 739 C C . LYS A 1 94 ? 6.096 -7.026 -0.161 1.00 96.62 94 LYS A C 1
ATOM 741 O O . LYS A 1 94 ? 5.958 -7.019 1.061 1.00 96.62 94 LYS A O 1
ATOM 746 N N . ASN A 1 95 ? 7.222 -6.629 -0.758 1.00 95.44 95 ASN A N 1
ATOM 747 C CA . ASN A 1 95 ? 8.357 -6.045 -0.047 1.00 95.44 95 ASN A CA 1
ATOM 748 C C . ASN A 1 95 ? 8.078 -4.565 0.279 1.00 95.44 95 ASN A C 1
ATOM 750 O O . ASN A 1 95 ? 8.174 -3.692 -0.588 1.00 95.44 95 ASN A O 1
ATOM 754 N N . ALA A 1 96 ? 7.756 -4.273 1.540 1.00 93.31 96 ALA A N 1
ATOM 755 C CA . ALA A 1 96 ? 7.388 -2.933 1.983 1.00 93.31 96 ALA A CA 1
ATOM 756 C C . ALA A 1 96 ? 8.562 -1.933 1.945 1.00 93.31 96 ALA A C 1
ATOM 758 O O . ALA A 1 96 ? 8.309 -0.731 1.814 1.00 93.31 96 ALA A O 1
ATOM 759 N N . ASN A 1 97 ? 9.812 -2.413 1.977 1.00 94.12 97 ASN A N 1
ATOM 760 C CA . ASN A 1 97 ? 11.040 -1.615 2.070 1.00 94.12 97 ASN A CA 1
ATOM 761 C C . ASN A 1 97 ? 12.032 -1.892 0.923 1.00 94.12 97 ASN A C 1
ATOM 763 O O . ASN A 1 97 ? 13.243 -1.866 1.129 1.00 94.12 97 ASN A O 1
ATOM 767 N N . CYS A 1 98 ? 11.552 -2.167 -0.296 1.00 94.94 98 CYS A N 1
ATOM 768 C CA . CYS A 1 98 ? 12.450 -2.458 -1.424 1.00 94.94 98 CYS A CA 1
ATOM 769 C C . CYS A 1 98 ? 13.479 -1.333 -1.692 1.00 94.94 98 CYS A C 1
ATOM 771 O O . CYS A 1 98 ? 14.666 -1.599 -1.875 1.00 94.94 98 CYS A O 1
ATOM 773 N N . ALA A 1 99 ? 13.044 -0.069 -1.638 1.00 93.00 99 ALA A N 1
ATOM 774 C CA . ALA A 1 99 ? 13.910 1.100 -1.822 1.00 93.00 99 ALA A CA 1
ATOM 775 C C . ALA A 1 99 ? 14.892 1.344 -0.654 1.00 93.00 99 ALA A C 1
ATOM 777 O O . ALA A 1 99 ? 15.841 2.121 -0.779 1.00 93.00 99 ALA A O 1
ATOM 778 N N . GLY A 1 100 ? 14.691 0.693 0.493 1.00 90.44 100 GLY A N 1
ATOM 779 C CA . GLY A 1 100 ? 15.400 1.006 1.730 1.00 90.44 100 GLY A CA 1
ATOM 780 C C . GLY A 1 100 ? 14.918 2.299 2.402 1.00 90.44 100 GLY A C 1
ATOM 781 O O . GLY A 1 100 ? 13.990 2.970 1.949 1.00 90.44 100 GLY A O 1
ATOM 782 N N . VAL A 1 101 ? 15.578 2.643 3.509 1.00 86.44 101 VAL A N 1
ATOM 783 C CA . VAL A 1 101 ? 15.299 3.844 4.314 1.00 86.44 101 VAL A CA 1
ATOM 784 C C . VAL A 1 101 ? 16.062 5.072 3.794 1.00 86.44 101 VAL A C 1
ATOM 786 O O . VAL A 1 101 ? 16.939 4.945 2.943 1.00 86.44 101 VAL A O 1
ATOM 789 N N . ASN A 1 102 ? 15.760 6.258 4.340 1.00 84.69 102 ASN A N 1
ATOM 790 C CA . ASN A 1 102 ? 16.463 7.523 4.063 1.00 84.69 102 ASN A CA 1
ATOM 791 C C . ASN A 1 102 ? 16.415 7.985 2.594 1.00 84.69 102 ASN A C 1
ATOM 793 O O . ASN A 1 102 ? 17.402 8.481 2.056 1.00 84.69 102 ASN A O 1
ATOM 797 N N . ARG A 1 103 ? 15.257 7.843 1.943 1.00 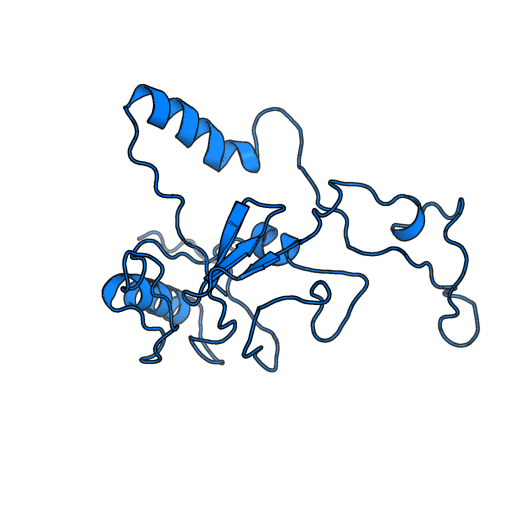86.56 103 ARG A N 1
ATOM 798 C CA . ARG A 1 103 ? 14.986 8.439 0.625 1.00 86.56 103 ARG A CA 1
ATOM 799 C C . ARG A 1 103 ? 14.379 9.813 0.805 1.00 86.56 103 ARG A C 1
ATOM 801 O O . ARG A 1 103 ? 13.462 9.927 1.609 1.00 86.56 103 ARG A O 1
ATOM 808 N N . ASP A 1 104 ? 14.829 10.806 0.047 1.00 88.69 104 ASP A N 1
ATOM 809 C CA . ASP A 1 104 ? 14.064 12.036 -0.153 1.00 88.69 104 ASP A CA 1
ATOM 810 C C . ASP A 1 104 ? 12.998 11.843 -1.249 1.00 88.69 104 ASP A C 1
ATOM 812 O O . ASP A 1 104 ? 12.930 10.800 -1.906 1.00 88.69 104 ASP A O 1
ATOM 816 N N . TRP A 1 105 ? 12.137 12.843 -1.432 1.00 85.94 105 TRP A N 1
ATOM 817 C CA . TRP A 1 105 ? 11.030 12.760 -2.385 1.00 85.94 105 TRP A CA 1
ATOM 818 C C . TRP A 1 105 ? 11.502 12.596 -3.838 1.00 85.94 105 TRP A C 1
ATOM 820 O O . TRP A 1 105 ? 10.951 11.782 -4.578 1.00 85.94 105 TRP A O 1
ATOM 830 N N . SER A 1 106 ? 12.554 13.319 -4.235 1.00 88.94 106 SER A N 1
ATOM 831 C CA . SER A 1 106 ? 13.129 13.237 -5.585 1.00 88.94 106 SER A CA 1
ATOM 832 C C . SER A 1 106 ? 13.677 11.835 -5.870 1.00 88.94 106 SER A C 1
ATOM 834 O O . SER A 1 106 ? 13.386 11.226 -6.902 1.00 88.94 106 SER A O 1
ATOM 836 N N . THR A 1 107 ? 14.395 11.265 -4.902 1.00 91.62 107 THR A N 1
ATOM 837 C CA . THR A 1 107 ? 14.922 9.901 -4.973 1.00 91.62 107 THR A CA 1
ATOM 838 C C . THR A 1 107 ? 13.788 8.883 -5.028 1.00 91.62 107 THR A C 1
ATOM 840 O O . THR A 1 107 ? 13.866 7.946 -5.814 1.00 91.62 107 THR A O 1
ATOM 843 N N . ALA A 1 108 ? 12.698 9.088 -4.284 1.00 89.81 108 ALA A N 1
ATOM 844 C CA . ALA A 1 108 ? 11.537 8.202 -4.339 1.00 89.81 108 ALA A CA 1
ATOM 845 C C . ALA A 1 108 ? 10.884 8.168 -5.735 1.00 89.81 108 ALA A C 1
ATOM 847 O O . ALA A 1 108 ? 10.456 7.106 -6.188 1.00 89.81 108 ALA A O 1
ATOM 848 N N . LEU A 1 109 ? 10.835 9.299 -6.450 1.00 90.50 109 LEU A N 1
ATOM 849 C CA . LEU A 1 109 ? 10.377 9.335 -7.846 1.00 90.50 109 LEU A CA 1
ATOM 850 C C . LEU A 1 109 ? 11.344 8.613 -8.796 1.00 90.50 109 LEU A C 1
ATOM 852 O O . LEU A 1 109 ? 10.907 7.900 -9.706 1.00 90.50 109 LEU A O 1
ATOM 856 N N . SER A 1 110 ? 12.651 8.752 -8.566 1.00 93.88 110 SER A N 1
ATOM 857 C CA . SER A 1 110 ? 13.676 8.008 -9.308 1.00 93.88 110 SER A CA 1
ATOM 858 C C . SER A 1 110 ? 13.577 6.495 -9.063 1.00 93.88 110 SER A C 1
ATOM 860 O O . SER A 1 110 ? 13.669 5.705 -10.004 1.00 93.88 110 SER A O 1
ATOM 862 N N . ASP A 1 111 ? 13.281 6.077 -7.829 1.00 94.81 111 ASP A N 1
ATOM 863 C CA . ASP A 1 111 ? 13.054 4.673 -7.472 1.00 94.81 111 ASP A CA 1
ATOM 864 C C . ASP A 1 111 ? 11.825 4.097 -8.189 1.00 94.81 111 ASP A C 1
ATOM 866 O O . ASP A 1 111 ? 11.884 2.979 -8.692 1.00 94.81 111 ASP A O 1
ATOM 870 N N . ILE A 1 112 ? 10.726 4.855 -8.308 1.00 94.44 112 ILE A N 1
ATOM 871 C CA . ILE A 1 112 ? 9.576 4.442 -9.135 1.00 94.44 112 ILE A CA 1
ATOM 872 C C . ILE A 1 112 ? 9.974 4.288 -10.604 1.00 94.44 112 ILE A C 1
ATOM 874 O O . ILE A 1 112 ? 9.561 3.334 -11.263 1.00 94.44 112 ILE A O 1
ATOM 878 N N . THR A 1 113 ? 10.754 5.233 -11.127 1.00 95.25 113 THR A N 1
ATOM 879 C CA . THR A 1 113 ? 11.193 5.213 -12.527 1.00 95.25 113 THR A CA 1
ATOM 880 C C . THR A 1 113 ? 12.066 3.990 -12.801 1.00 95.25 113 THR A C 1
ATOM 882 O O . THR A 1 113 ? 11.843 3.284 -13.786 1.00 95.25 113 THR A O 1
ATOM 885 N N . SER A 1 114 ? 12.993 3.692 -11.890 1.00 96.44 114 SER A N 1
ATOM 886 C CA . SER A 1 114 ? 13.841 2.498 -11.939 1.00 96.44 114 SER A CA 1
ATOM 887 C C . SER A 1 114 ? 12.993 1.232 -11.855 1.00 96.44 114 SER A C 1
ATOM 889 O O . SER A 1 114 ? 13.073 0.395 -12.746 1.00 96.44 114 SER A O 1
ATOM 891 N N . LEU A 1 115 ? 12.052 1.159 -10.907 1.00 96.50 115 LEU A N 1
ATOM 892 C CA . LEU A 1 115 ? 11.175 -0.002 -10.750 1.00 96.50 115 LEU A CA 1
ATOM 893 C C . LEU A 1 115 ? 10.390 -0.305 -12.026 1.00 96.50 115 LEU A C 1
ATOM 895 O O . LEU A 1 115 ? 10.257 -1.463 -12.405 1.00 96.50 115 LEU A O 1
ATOM 899 N N . ASN A 1 116 ? 9.914 0.731 -12.714 1.00 96.31 116 ASN A N 1
ATOM 900 C CA . ASN A 1 116 ? 9.217 0.575 -13.987 1.00 96.31 116 ASN A CA 1
ATOM 901 C C . ASN A 1 116 ? 10.128 0.204 -15.156 1.00 96.31 116 ASN A C 1
ATOM 903 O O . ASN A 1 116 ? 9.653 -0.367 -16.135 1.00 96.31 116 ASN A O 1
ATOM 907 N N . THR A 1 117 ? 11.411 0.541 -15.073 1.00 96.44 117 THR A N 1
ATOM 908 C CA . THR A 1 117 ? 12.384 0.301 -16.139 1.00 96.44 117 THR A CA 1
ATOM 909 C C . THR A 1 117 ? 12.989 -1.093 -16.017 1.00 96.44 117 THR A C 1
ATOM 911 O O . THR A 1 117 ? 12.957 -1.859 -16.978 1.00 96.44 117 THR A O 1
ATOM 914 N N . ASP A 1 118 ? 13.480 -1.462 -14.834 1.00 95.44 118 ASP A N 1
ATOM 915 C CA . ASP A 1 118 ? 14.292 -2.665 -14.620 1.00 95.44 118 ASP A CA 1
ATOM 916 C C . ASP A 1 118 ? 13.848 -3.544 -13.434 1.00 95.44 118 ASP A C 1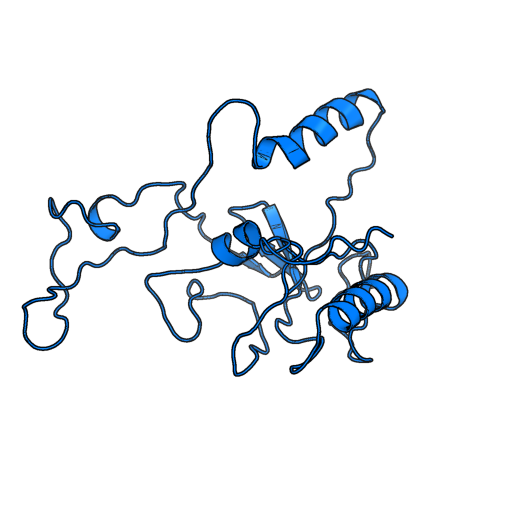
ATOM 918 O O . ASP A 1 118 ? 14.518 -4.529 -13.112 1.00 95.44 118 ASP A O 1
ATOM 922 N N . GLY A 1 119 ? 12.723 -3.221 -12.787 1.00 95.31 119 GLY A N 1
ATOM 923 C CA . GLY A 1 119 ? 12.180 -4.009 -11.679 1.00 95.31 119 GLY A CA 1
ATOM 924 C C . GLY A 1 119 ? 12.875 -3.763 -10.336 1.00 95.31 119 GLY A C 1
ATOM 925 O O . GLY A 1 119 ? 12.669 -4.536 -9.389 1.00 95.31 119 GLY A O 1
ATOM 926 N N . ARG A 1 120 ? 13.711 -2.718 -10.235 1.00 96.25 120 ARG A N 1
ATOM 927 C CA . ARG A 1 120 ? 14.524 -2.435 -9.047 1.00 96.25 120 ARG A CA 1
ATOM 928 C C . ARG A 1 120 ? 14.253 -1.067 -8.436 1.00 96.25 120 ARG A C 1
ATOM 930 O O . ARG A 1 120 ? 13.930 -0.104 -9.115 1.00 96.25 120 ARG A O 1
ATOM 937 N N . MET A 1 121 ? 14.469 -0.967 -7.129 1.00 95.69 121 MET A N 1
ATOM 938 C CA . MET A 1 121 ? 14.518 0.306 -6.402 1.00 95.69 121 MET A CA 1
ATOM 939 C C . MET A 1 121 ? 15.833 0.388 -5.655 1.00 95.69 121 MET A C 1
ATOM 941 O O . MET A 1 121 ? 16.195 -0.566 -4.964 1.00 95.69 121 MET A O 1
ATOM 945 N N . ASN A 1 122 ? 16.566 1.493 -5.798 1.00 94.62 122 ASN A N 1
ATOM 946 C CA . ASN A 1 122 ? 17.914 1.617 -5.246 1.00 94.62 122 ASN A CA 1
ATOM 947 C C . ASN A 1 122 ? 18.810 0.385 -5.547 1.00 94.62 122 ASN A C 1
ATOM 949 O O . ASN A 1 122 ? 19.497 -0.143 -4.675 1.00 94.62 122 ASN A O 1
ATOM 953 N N . GLY A 1 123 ? 18.735 -0.150 -6.769 1.00 93.56 123 GLY A N 1
ATOM 954 C CA . GLY A 1 123 ? 19.485 -1.343 -7.184 1.00 93.56 123 GLY A CA 1
ATOM 955 C C . GLY A 1 123 ? 19.013 -2.679 -6.585 1.00 93.56 123 GLY A C 1
ATOM 956 O O . GLY A 1 123 ? 19.506 -3.727 -7.002 1.00 93.56 123 GLY A O 1
ATOM 957 N N . ASN A 1 124 ? 18.042 -2.678 -5.670 1.00 94.69 124 ASN A N 1
ATOM 958 C CA . ASN A 1 124 ? 17.479 -3.887 -5.075 1.00 94.69 124 ASN A CA 1
ATOM 959 C C . ASN A 1 124 ? 16.368 -4.459 -5.957 1.00 94.69 124 ASN A C 1
ATOM 961 O O . ASN A 1 124 ? 15.480 -3.724 -6.382 1.00 94.69 124 ASN A O 1
ATOM 965 N N . SER A 1 125 ? 16.362 -5.777 -6.170 1.00 94.44 125 SER A N 1
ATOM 966 C CA . SER A 1 125 ? 15.211 -6.454 -6.779 1.00 94.44 125 SER A CA 1
ATOM 967 C C . SER A 1 125 ? 14.008 -6.405 -5.840 1.00 94.44 125 SER A C 1
ATOM 969 O O . SER A 1 125 ? 14.093 -6.840 -4.688 1.00 94.44 125 SER A O 1
ATOM 971 N N . CYS A 1 126 ? 12.873 -5.915 -6.341 1.00 94.81 126 CYS A N 1
ATOM 972 C CA . CYS A 1 126 ? 11.633 -5.873 -5.567 1.00 94.81 126 CYS A CA 1
ATOM 973 C C . CYS A 1 126 ? 10.827 -7.178 -5.616 1.00 94.81 126 CYS A C 1
ATOM 975 O O . CYS A 1 126 ? 9.803 -7.279 -4.940 1.00 94.81 126 CYS A O 1
ATOM 977 N N . GLY A 1 127 ? 11.300 -8.176 -6.375 1.00 95.25 127 GLY A N 1
ATOM 978 C CA . GLY A 1 127 ? 10.704 -9.512 -6.454 1.00 95.25 127 GLY A CA 1
ATOM 979 C C . GLY A 1 127 ? 9.403 -9.596 -7.254 1.00 95.25 127 GLY A C 1
ATOM 980 O O . GLY A 1 127 ? 8.768 -10.645 -7.239 1.00 95.25 127 GLY A O 1
ATOM 981 N N . ASP A 1 128 ? 9.007 -8.516 -7.929 1.00 96.69 128 ASP A N 1
ATOM 982 C CA . ASP A 1 128 ? 7.821 -8.475 -8.780 1.00 96.69 128 ASP A CA 1
ATOM 983 C C . ASP A 1 128 ? 8.040 -9.271 -10.073 1.00 96.69 128 ASP A C 1
ATOM 985 O O . ASP A 1 128 ? 8.894 -8.931 -10.892 1.00 96.69 128 ASP A O 1
ATOM 989 N N . THR A 1 129 ? 7.241 -10.317 -10.254 1.00 96.75 129 THR A N 1
ATOM 990 C CA . THR A 1 129 ? 7.188 -11.156 -11.460 1.00 96.75 129 THR A CA 1
ATOM 991 C C . THR A 1 129 ? 5.781 -11.200 -12.062 1.00 96.75 129 THR A C 1
ATOM 993 O O . THR A 1 129 ? 5.439 -12.099 -12.837 1.00 96.75 129 THR A O 1
ATOM 996 N N . SER A 1 130 ? 4.928 -10.241 -11.693 1.00 95.50 130 SER A N 1
ATOM 997 C CA . SER A 1 130 ? 3.492 -10.268 -11.987 1.00 95.50 130 SER A CA 1
ATOM 998 C C . SER A 1 130 ? 3.122 -9.993 -13.448 1.00 95.50 130 SER A C 1
ATOM 1000 O O . SER A 1 130 ? 1.969 -10.188 -13.829 1.00 95.50 130 SER A O 1
ATOM 1002 N N . ASN A 1 131 ? 4.083 -9.620 -14.294 1.00 93.88 131 ASN A N 1
ATOM 1003 C CA . ASN A 1 131 ? 3.887 -9.428 -15.726 1.00 93.88 131 ASN A CA 1
ATOM 1004 C C . ASN A 1 131 ? 4.493 -10.598 -16.521 1.00 93.88 131 ASN A C 1
ATOM 1006 O O . ASN A 1 131 ? 5.490 -10.443 -17.217 1.00 93.88 131 ASN A O 1
ATOM 1010 N N . GLY A 1 132 ? 3.923 -11.799 -16.383 1.00 91.81 132 GLY A N 1
ATOM 1011 C CA . GLY A 1 132 ? 4.378 -12.977 -17.138 1.00 91.81 132 GLY A CA 1
ATOM 1012 C C . GLY A 1 132 ? 5.779 -13.468 -16.754 1.00 91.81 132 GLY A C 1
ATOM 1013 O O . GLY A 1 132 ? 6.517 -13.942 -17.613 1.00 91.81 132 GLY A O 1
ATOM 1014 N N . GLY A 1 133 ? 6.160 -13.335 -15.480 1.00 92.69 133 GLY A N 1
ATOM 1015 C CA . GLY A 1 133 ? 7.481 -13.726 -14.979 1.00 92.69 133 GLY A CA 1
ATOM 1016 C C . GLY A 1 133 ? 8.491 -12.578 -14.895 1.00 92.69 133 GLY A C 1
ATOM 1017 O O . GLY A 1 133 ? 9.576 -12.781 -14.355 1.00 92.69 133 GLY A O 1
ATOM 1018 N N . VAL A 1 134 ? 8.137 -11.378 -15.369 1.00 92.31 134 VAL A N 1
ATOM 1019 C CA . VAL A 1 134 ? 8.935 -10.146 -15.227 1.00 92.31 134 VAL A CA 1
ATOM 1020 C C . VAL A 1 134 ? 8.178 -9.072 -14.437 1.00 92.31 134 VAL A C 1
ATOM 1022 O O . VAL A 1 134 ? 7.002 -9.251 -14.105 1.00 92.31 134 VAL A O 1
ATOM 1025 N N . HIS A 1 135 ? 8.841 -7.956 -14.129 1.00 92.81 135 HIS A N 1
ATOM 1026 C CA . HIS A 1 135 ? 8.250 -6.845 -13.380 1.00 92.81 135 HIS A CA 1
ATOM 1027 C C . HIS A 1 135 ? 7.169 -6.107 -14.179 1.00 92.81 135 HIS A C 1
ATOM 1029 O O . HIS A 1 135 ? 7.217 -6.019 -15.413 1.00 92.81 135 HIS A O 1
ATOM 1035 N N . GLN A 1 136 ? 6.191 -5.533 -13.475 1.00 93.62 136 GLN A N 1
ATOM 1036 C CA . GLN A 1 136 ? 5.300 -4.549 -14.082 1.00 93.62 136 GLN A CA 1
ATOM 1037 C C . GLN A 1 136 ? 6.030 -3.233 -14.330 1.00 93.62 136 GLN A C 1
ATOM 1039 O O . GLN A 1 136 ? 6.973 -2.867 -13.635 1.00 93.62 136 GLN A O 1
ATOM 1044 N N . THR A 1 137 ? 5.533 -2.479 -15.305 1.00 93.69 137 THR A N 1
ATOM 1045 C CA . THR A 1 137 ? 6.175 -1.246 -15.782 1.00 93.69 137 THR A CA 1
ATOM 1046 C C . THR A 1 137 ? 5.303 -0.005 -15.585 1.00 93.69 137 THR A C 1
ATOM 1048 O O . THR A 1 137 ? 5.420 0.986 -16.300 1.00 93.69 137 THR A O 1
ATOM 1051 N N . ASN A 1 138 ? 4.364 -0.071 -14.644 1.00 91.50 138 ASN A N 1
ATOM 1052 C CA . ASN A 1 138 ? 3.359 0.956 -14.367 1.00 91.50 138 ASN A CA 1
ATOM 1053 C C . ASN A 1 138 ? 3.233 1.314 -12.873 1.00 91.50 138 ASN A C 1
ATOM 1055 O O . ASN A 1 138 ? 2.258 1.956 -12.502 1.00 91.50 138 ASN A O 1
ATOM 1059 N N . TRP A 1 139 ? 4.178 0.940 -12.015 1.00 94.56 139 TRP A N 1
ATOM 1060 C CA . TRP A 1 139 ? 4.256 1.348 -10.613 1.00 94.56 139 TRP A CA 1
ATOM 1061 C C . TRP A 1 139 ? 4.236 2.876 -10.431 1.00 94.56 139 TRP A C 1
ATOM 1063 O O . TRP A 1 139 ? 4.767 3.639 -11.240 1.00 94.56 139 TRP A O 1
ATOM 1073 N N . ARG A 1 140 ? 3.614 3.333 -9.344 1.00 93.88 140 ARG A N 1
ATOM 1074 C CA . ARG A 1 140 ? 3.543 4.727 -8.895 1.00 93.88 140 ARG A CA 1
ATOM 1075 C C . ARG A 1 140 ? 3.621 4.815 -7.374 1.00 93.88 140 ARG A C 1
ATOM 1077 O O . ARG A 1 140 ? 3.334 3.848 -6.661 1.00 93.88 140 ARG A O 1
ATOM 1084 N N . LEU A 1 141 ? 3.940 6.010 -6.879 1.00 88.75 141 LEU A N 1
ATOM 1085 C CA . LEU A 1 141 ? 3.711 6.329 -5.475 1.00 88.75 141 LEU A CA 1
ATOM 1086 C C . LEU A 1 141 ? 2.195 6.296 -5.177 1.00 88.75 141 LEU A C 1
ATOM 1088 O O . LEU A 1 141 ? 1.396 6.782 -5.989 1.00 88.75 141 LEU A O 1
ATOM 1092 N N . PRO A 1 142 ? 1.784 5.712 -4.041 1.00 86.56 142 PRO A N 1
ATOM 1093 C CA . PRO A 1 142 ? 0.410 5.799 -3.566 1.00 86.56 142 PRO A CA 1
ATOM 1094 C C . PRO A 1 142 ? 0.119 7.223 -3.085 1.00 86.56 142 PRO A C 1
ATOM 1096 O O . PRO A 1 142 ? 1.018 7.916 -2.617 1.00 86.56 142 PRO A O 1
ATOM 1099 N N . ASN A 1 143 ? -1.128 7.667 -3.143 1.00 82.75 143 ASN A N 1
ATOM 1100 C CA . ASN A 1 143 ? -1.542 8.876 -2.442 1.00 82.75 143 ASN A CA 1
ATOM 1101 C C . ASN A 1 143 ? -1.741 8.578 -0.940 1.00 82.75 143 ASN A C 1
ATOM 1103 O O . ASN A 1 143 ? -1.770 7.421 -0.511 1.00 82.75 143 ASN A O 1
ATOM 1107 N N . ILE A 1 144 ? -1.874 9.622 -0.119 1.00 79.19 144 ILE A N 1
ATOM 1108 C CA . ILE A 1 144 ? -1.985 9.450 1.335 1.00 79.19 144 ILE A CA 1
ATOM 1109 C C . ILE A 1 144 ? -3.239 8.665 1.749 1.00 79.19 144 ILE A C 1
ATOM 1111 O O . ILE A 1 144 ? -3.177 7.891 2.698 1.00 79.19 144 ILE A O 1
ATOM 1115 N N . ARG A 1 145 ? -4.361 8.804 1.030 1.00 80.06 145 ARG A N 1
ATOM 1116 C CA . ARG A 1 145 ? -5.611 8.086 1.339 1.00 80.06 145 ARG A CA 1
ATOM 1117 C C . ARG A 1 145 ? -5.474 6.587 1.074 1.00 80.06 145 ARG A C 1
ATOM 1119 O O . ARG A 1 145 ? -5.983 5.789 1.849 1.00 80.06 145 ARG A O 1
ATOM 1126 N N . GLU A 1 146 ? -4.745 6.209 0.029 1.00 83.94 146 GLU A N 1
ATOM 1127 C CA . GLU A 1 146 ? -4.447 4.809 -0.300 1.00 83.94 146 GLU A CA 1
ATOM 1128 C C . GLU A 1 146 ? -3.475 4.174 0.699 1.00 83.94 146 GLU A C 1
ATOM 1130 O O . GLU A 1 146 ? -3.591 2.994 1.001 1.00 83.94 146 GLU A O 1
ATOM 1135 N N . LEU A 1 147 ? -2.522 4.937 1.244 1.00 85.38 147 LEU A N 1
ATOM 1136 C CA . LEU A 1 147 ? -1.695 4.441 2.349 1.00 85.38 147 LEU A CA 1
ATOM 1137 C C . LEU A 1 147 ? -2.524 4.257 3.623 1.00 85.38 147 LEU A C 1
ATOM 1139 O O . LEU A 1 147 ? -2.390 3.243 4.302 1.00 85.38 147 LEU A O 1
ATOM 1143 N N . LEU A 1 148 ? -3.388 5.225 3.936 1.00 83.75 148 LEU A N 1
ATOM 1144 C CA . LEU A 1 148 ? -4.248 5.172 5.117 1.00 83.75 148 LEU A CA 1
ATOM 1145 C C . LEU A 1 148 ? -5.297 4.058 5.030 1.00 83.75 148 LEU A C 1
ATOM 1147 O O . LEU A 1 148 ? -5.662 3.505 6.062 1.00 83.75 148 LEU A O 1
ATOM 1151 N N . SER A 1 149 ? -5.743 3.669 3.831 1.00 83.94 149 SER A N 1
ATOM 1152 C CA . SER A 1 149 ? -6.713 2.578 3.672 1.00 83.94 149 SER A CA 1
ATOM 1153 C C . SER A 1 149 ? -6.163 1.203 4.065 1.00 83.94 149 SER A C 1
ATOM 1155 O O . SER A 1 149 ? -6.952 0.287 4.317 1.00 83.94 149 SER A O 1
ATOM 1157 N N . LEU A 1 150 ? -4.835 1.045 4.135 1.00 87.19 150 LEU A N 1
ATOM 1158 C CA . LEU A 1 150 ? -4.180 -0.176 4.608 1.00 87.19 150 LEU A CA 1
ATOM 1159 C C . LEU A 1 150 ? -4.178 -0.292 6.138 1.00 87.19 150 LEU A C 1
ATOM 1161 O O . LEU A 1 150 ? -4.017 -1.399 6.653 1.00 87.19 150 LEU A O 1
ATOM 1165 N N . ILE A 1 151 ? -4.320 0.830 6.849 1.00 85.88 151 ILE A N 1
ATOM 1166 C CA . ILE A 1 151 ? -4.074 0.911 8.287 1.00 85.88 151 ILE A CA 1
ATOM 1167 C C . ILE A 1 151 ? -5.209 0.270 9.087 1.00 85.88 151 ILE A C 1
ATOM 1169 O O . ILE A 1 151 ? -6.384 0.565 8.883 1.00 85.88 151 ILE A O 1
ATOM 1173 N N . ASP A 1 152 ? -4.822 -0.584 10.033 1.00 86.19 152 ASP A N 1
ATOM 1174 C CA . ASP A 1 152 ? -5.684 -1.086 11.104 1.00 86.19 152 ASP A CA 1
ATOM 1175 C C . ASP A 1 152 ? -5.411 -0.276 12.373 1.00 86.19 152 ASP A C 1
ATOM 1177 O O . ASP A 1 152 ? -4.381 -0.466 13.021 1.00 86.19 152 ASP A O 1
ATOM 1181 N N . TYR A 1 153 ? -6.323 0.635 12.712 1.00 79.50 153 TYR A N 1
ATOM 1182 C CA . TYR A 1 153 ? -6.215 1.509 13.884 1.00 79.50 153 TYR A CA 1
ATOM 1183 C C . TYR A 1 153 ? -6.410 0.763 15.208 1.00 79.50 153 TYR A C 1
ATOM 1185 O O . TYR A 1 153 ? -5.990 1.266 16.248 1.00 79.50 153 TYR A O 1
ATOM 1193 N N . GLY A 1 154 ? -6.969 -0.452 15.175 1.00 75.19 154 GLY A N 1
ATOM 1194 C CA . GLY A 1 154 ? -7.027 -1.341 16.334 1.00 75.19 154 GLY A CA 1
ATOM 1195 C C . GLY A 1 154 ? -5.688 -2.012 16.652 1.00 75.19 154 GLY A C 1
ATOM 1196 O O . GLY A 1 154 ? -5.597 -2.778 17.612 1.00 75.19 154 GLY A O 1
ATOM 1197 N N . ARG A 1 155 ? -4.641 -1.766 15.852 1.00 78.38 155 ARG A N 1
ATOM 1198 C CA . AR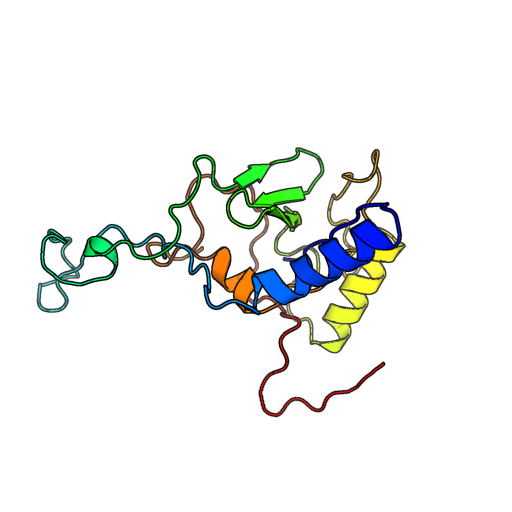G A 1 155 ? -3.325 -2.397 15.990 1.00 78.38 155 ARG A CA 1
ATOM 1199 C C . ARG A 1 155 ? -2.197 -1.378 15.964 1.00 78.38 155 ARG A C 1
ATOM 1201 O O . ARG A 1 155 ? -2.275 -0.328 15.337 1.00 78.38 155 ARG A O 1
ATOM 1208 N N . ALA A 1 156 ? -1.083 -1.756 16.578 1.00 77.75 156 ALA A N 1
ATOM 1209 C CA . ALA A 1 156 ? 0.170 -1.020 16.516 1.00 77.75 156 ALA A CA 1
ATOM 1210 C C . ALA A 1 156 ? 1.328 -1.965 16.165 1.00 77.75 156 ALA A C 1
ATOM 1212 O O . ALA A 1 156 ? 1.295 -3.151 16.485 1.00 77.75 156 ALA A O 1
ATOM 1213 N N . SER A 1 157 ? 2.362 -1.423 15.517 1.00 75.81 157 SER A N 1
ATOM 1214 C CA . SER A 1 157 ? 3.657 -2.088 15.286 1.00 75.81 157 SER A CA 1
ATOM 1215 C C . SER A 1 157 ? 3.604 -3.499 14.658 1.00 75.81 157 SER A C 1
ATOM 1217 O O . SER A 1 157 ? 4.062 -4.466 15.266 1.00 75.81 157 SER A O 1
ATOM 1219 N N . PRO A 1 158 ? 3.141 -3.643 13.401 1.00 79.38 158 PRO A N 1
ATOM 1220 C CA . PRO A 1 158 ? 2.619 -2.604 12.519 1.00 79.38 158 PRO A CA 1
ATOM 1221 C C . PRO A 1 158 ? 1.089 -2.509 12.591 1.00 79.38 158 PRO A C 1
ATOM 1223 O O . PRO A 1 158 ? 0.392 -3.499 12.817 1.00 79.38 158 PRO A O 1
ATOM 1226 N N . ALA A 1 159 ? 0.578 -1.309 12.328 1.00 83.88 159 ALA A N 1
ATOM 1227 C CA . ALA A 1 159 ? -0.848 -1.002 12.258 1.00 83.88 159 ALA A CA 1
ATOM 1228 C C . ALA A 1 159 ? -1.467 -1.535 10.953 1.00 83.88 159 ALA A C 1
ATOM 1230 O O . ALA A 1 159 ? -1.861 -0.775 10.077 1.00 83.88 159 ALA A O 1
ATOM 1231 N N . LEU A 1 160 ? -1.458 -2.856 10.773 1.00 86.38 160 LEU A N 1
ATOM 1232 C CA . LEU A 1 160 ? -2.005 -3.550 9.610 1.00 86.38 160 LEU A CA 1
ATOM 1233 C C . LEU A 1 160 ? -2.772 -4.801 10.064 1.00 86.38 160 LEU A C 1
ATOM 1235 O O . LEU A 1 160 ? -2.336 -5.442 11.031 1.00 86.38 160 LEU A O 1
ATOM 1239 N N . PRO A 1 161 ? -3.812 -5.223 9.322 1.00 85.19 161 PRO A N 1
ATOM 1240 C CA . PRO A 1 161 ? -4.596 -6.421 9.629 1.00 85.19 161 PRO A CA 1
ATOM 1241 C C . PRO A 1 161 ? -3.734 -7.672 9.904 1.00 85.19 161 PRO A C 1
ATOM 1243 O O . PRO A 1 161 ? -2.626 -7.822 9.370 1.00 85.19 161 PRO A O 1
ATOM 1246 N N . SER A 1 162 ? -4.223 -8.592 10.749 1.00 80.38 162 SER A N 1
ATOM 1247 C CA . SER A 1 162 ? -3.565 -9.896 10.972 1.00 80.38 162 SER A CA 1
ATOM 1248 C C . SER A 1 162 ? -3.480 -10.708 9.685 1.00 80.38 162 SER A C 1
ATOM 1250 O O . SER A 1 162 ? -4.331 -10.582 8.814 1.00 80.38 162 SER A O 1
ATOM 1252 N N . GLY A 1 163 ? -2.468 -11.574 9.583 1.00 81.88 163 GLY A N 1
ATOM 1253 C CA . GLY A 1 163 ? -2.314 -12.465 8.426 1.00 81.88 163 GLY A CA 1
ATOM 1254 C C . GLY A 1 163 ? -1.889 -11.754 7.138 1.00 81.88 163 GLY A C 1
ATOM 1255 O O . GLY A 1 163 ? -1.888 -12.363 6.075 1.00 81.88 163 GLY A O 1
ATOM 1256 N N . ARG A 1 164 ? -1.513 -10.472 7.216 1.00 88.31 164 ARG A N 1
ATOM 1257 C CA . ARG A 1 164 ? -1.018 -9.708 6.068 1.00 88.31 164 ARG A CA 1
ATOM 1258 C C . ARG A 1 164 ? 0.227 -10.364 5.437 1.00 88.31 164 ARG A C 1
ATOM 1260 O O . ARG A 1 164 ? 1.154 -10.729 6.162 1.00 88.31 164 ARG A O 1
ATOM 1267 N N . PRO A 1 165 ? 0.311 -10.422 4.100 1.00 94.38 165 PRO A N 1
ATOM 1268 C CA . PRO A 1 165 ? 1.444 -11.032 3.402 1.00 94.38 165 PRO A CA 1
ATOM 1269 C C . PRO A 1 165 ? 2.647 -10.092 3.209 1.00 94.38 165 PRO A C 1
ATOM 1271 O O . PRO A 1 165 ? 3.671 -10.520 2.682 1.00 94.38 165 PRO A O 1
ATOM 1274 N N . PHE A 1 166 ? 2.549 -8.821 3.615 1.00 94.50 166 PHE A N 1
ATOM 1275 C CA . PHE A 1 166 ? 3.630 -7.837 3.502 1.00 94.50 166 PHE A CA 1
ATOM 1276 C C . PHE A 1 166 ? 4.860 -8.200 4.346 1.00 94.50 166 PHE A C 1
ATOM 1278 O O . PHE A 1 166 ? 4.742 -8.662 5.482 1.00 94.50 166 PHE A O 1
ATOM 1285 N N . GLN A 1 167 ? 6.044 -7.925 3.800 1.00 93.31 167 GLN A N 1
ATOM 1286 C CA . GLN A 1 167 ? 7.340 -8.282 4.381 1.00 93.31 167 GLN A CA 1
ATOM 1287 C C . GLN A 1 167 ? 8.292 -7.082 4.417 1.00 93.31 167 GLN A C 1
ATOM 1289 O O . GLN A 1 167 ? 8.088 -6.098 3.708 1.00 93.31 167 GLN A O 1
ATOM 1294 N N . ASN A 1 168 ? 9.364 -7.198 5.209 1.00 92.19 168 ASN A N 1
ATOM 1295 C CA . ASN A 1 168 ? 10.449 -6.216 5.306 1.00 92.19 168 ASN A CA 1
ATOM 1296 C C . ASN A 1 168 ? 9.945 -4.806 5.640 1.00 92.19 168 ASN A C 1
ATOM 1298 O O . ASN A 1 168 ? 10.146 -3.872 4.875 1.00 92.19 168 ASN A O 1
ATOM 1302 N N . PHE A 1 169 ? 9.258 -4.634 6.767 1.00 89.81 169 PHE A N 1
ATOM 1303 C CA . PHE A 1 169 ? 8.844 -3.301 7.209 1.00 89.81 169 PHE A CA 1
ATOM 1304 C C . PHE A 1 169 ? 10.070 -2.471 7.633 1.00 89.81 169 PHE A C 1
ATOM 1306 O O . PHE A 1 169 ? 10.921 -2.992 8.357 1.00 89.81 169 PHE A O 1
ATOM 1313 N N . PRO A 1 170 ? 10.186 -1.199 7.209 1.00 85.25 170 PRO A N 1
ATOM 1314 C CA . PRO A 1 170 ? 11.265 -0.335 7.659 1.00 85.25 170 PRO A CA 1
ATOM 1315 C C . PRO A 1 170 ? 11.071 0.072 9.124 1.00 85.25 170 PRO A C 1
ATOM 1317 O O . PRO A 1 170 ? 9.950 0.138 9.629 1.00 85.25 170 PRO A O 1
ATOM 1320 N N . SER A 1 171 ? 12.181 0.390 9.789 1.00 82.06 171 SER A N 1
ATOM 1321 C CA . SER A 1 171 ? 12.206 1.001 11.118 1.00 82.06 171 SER A CA 1
ATOM 1322 C C . SER A 1 171 ? 13.065 2.272 11.051 1.00 82.06 171 SER A C 1
ATOM 1324 O O . SER A 1 171 ? 14.276 2.144 10.862 1.00 82.06 171 SER A O 1
ATOM 1326 N N . PRO A 1 172 ? 12.480 3.483 11.168 1.00 79.94 172 PRO A N 1
ATOM 1327 C CA . PRO A 1 172 ? 11.053 3.770 11.366 1.00 79.94 172 PRO A CA 1
ATOM 1328 C C . PRO A 1 172 ? 10.187 3.472 10.124 1.00 79.94 172 PRO A C 1
ATOM 1330 O O . PRO A 1 172 ? 10.667 3.512 8.991 1.00 79.94 172 PRO A O 1
ATOM 1333 N N . ALA A 1 173 ? 8.894 3.204 10.340 1.00 79.38 173 ALA A N 1
ATOM 1334 C CA . ALA A 1 173 ? 7.928 2.887 9.284 1.00 79.38 173 ALA A CA 1
ATOM 1335 C C . ALA A 1 173 ? 7.473 4.146 8.517 1.00 79.38 173 ALA A C 1
ATOM 1337 O O . ALA A 1 173 ? 6.362 4.638 8.706 1.00 79.38 173 ALA A O 1
ATOM 1338 N N . LEU A 1 174 ? 8.351 4.683 7.666 1.00 82.12 174 LEU A N 1
ATOM 1339 C CA . LEU A 1 174 ? 8.093 5.865 6.839 1.00 82.12 174 LEU A CA 1
ATOM 1340 C C . LEU A 1 174 ? 7.887 5.472 5.371 1.00 82.12 174 LEU A C 1
ATOM 1342 O O . LEU A 1 174 ? 8.691 4.737 4.800 1.00 82.12 174 LEU A O 1
ATOM 1346 N N . TYR A 1 175 ? 6.826 5.997 4.754 1.00 86.00 175 TYR A N 1
ATOM 1347 C CA . TYR A 1 175 ? 6.486 5.739 3.353 1.00 86.00 175 TYR A CA 1
ATOM 1348 C C . TYR A 1 175 ? 6.173 7.038 2.612 1.00 86.00 175 TYR A C 1
ATOM 1350 O O . TYR A 1 175 ? 5.456 7.898 3.124 1.00 86.00 175 TYR A O 1
ATOM 1358 N N . TRP A 1 176 ? 6.692 7.158 1.390 1.00 88.25 176 TRP A N 1
ATOM 1359 C CA . TRP A 1 176 ? 6.404 8.282 0.503 1.00 88.25 176 TRP A CA 1
ATOM 1360 C C . TRP A 1 176 ? 5.004 8.183 -0.095 1.00 88.25 176 TRP A C 1
ATOM 1362 O O . TRP A 1 176 ? 4.552 7.098 -0.463 1.00 88.25 176 TRP A O 1
ATOM 1372 N N . SER A 1 177 ? 4.350 9.337 -0.235 1.00 83.00 177 SER A N 1
ATOM 1373 C CA . SER A 1 177 ? 3.072 9.464 -0.930 1.00 83.00 177 SER A CA 1
ATOM 1374 C C . SER A 1 177 ? 3.164 10.477 -2.069 1.00 83.00 177 SER A C 1
ATOM 1376 O O . SER A 1 177 ? 3.951 11.419 -1.987 1.00 83.00 177 SER A O 1
ATOM 1378 N N . SER A 1 178 ? 2.335 10.321 -3.099 1.00 82.12 178 SER A N 1
ATOM 1379 C CA . SER A 1 178 ? 2.188 11.285 -4.196 1.00 82.12 178 SER A CA 1
ATOM 1380 C C . SER A 1 178 ? 1.337 12.506 -3.824 1.00 82.12 178 SER A C 1
ATOM 1382 O O . SER A 1 178 ? 1.134 13.381 -4.660 1.00 82.12 178 SER A O 1
ATOM 1384 N N . THR A 1 179 ? 0.792 12.565 -2.604 1.00 74.75 179 THR A N 1
ATOM 1385 C CA . THR A 1 179 ? 0.009 13.711 -2.136 1.00 74.75 179 THR A CA 1
ATOM 1386 C C . THR A 1 179 ? 0.947 14.845 -1.747 1.00 74.75 179 THR A C 1
ATOM 1388 O O . THR A 1 179 ? 1.705 14.725 -0.786 1.00 74.75 179 THR A O 1
ATOM 1391 N N . THR A 1 180 ? 0.867 15.954 -2.479 1.00 65.94 180 THR A N 1
ATOM 1392 C CA . THR A 1 180 ? 1.560 17.204 -2.148 1.00 65.94 180 THR A CA 1
ATOM 1393 C C . THR A 1 180 ? 1.060 17.740 -0.810 1.00 65.94 180 THR A C 1
ATOM 1395 O O . THR A 1 180 ? -0.155 17.818 -0.593 1.00 65.94 180 THR A O 1
ATOM 1398 N N . ARG A 1 181 ? 1.963 18.145 0.087 1.00 52.81 181 ARG A N 1
ATOM 1399 C CA . ARG A 1 181 ? 1.567 18.896 1.284 1.00 52.81 181 ARG A CA 1
ATOM 1400 C C . ARG A 1 181 ? 1.301 20.348 0.896 1.00 52.81 181 ARG A C 1
ATOM 1402 O O . ARG A 1 181 ? 1.946 20.886 -0.001 1.00 52.81 181 ARG A O 1
ATOM 1409 N N . ALA A 1 182 ? 0.361 21.002 1.577 1.00 35.81 182 ALA A N 1
ATOM 1410 C CA . ALA A 1 182 ? 0.180 22.443 1.433 1.00 35.81 182 ALA A CA 1
ATOM 1411 C C . ALA A 1 182 ? 1.497 23.145 1.819 1.00 35.81 182 ALA A C 1
ATOM 1413 O O . ALA A 1 182 ? 1.890 23.118 2.984 1.00 35.81 182 ALA A O 1
ATOM 1414 N N . GLY A 1 183 ? 2.202 23.698 0.828 1.00 41.28 183 GLY A N 1
ATOM 1415 C CA . GLY A 1 183 ? 3.536 24.295 0.980 1.00 41.28 183 GLY A CA 1
ATOM 1416 C C . GLY A 1 183 ? 4.630 23.663 0.111 1.00 41.28 183 GLY A C 1
ATOM 1417 O O . GLY A 1 183 ? 5.662 24.301 -0.097 1.00 41.28 183 GLY A O 1
ATOM 1418 N N . ASP A 1 184 ? 4.405 22.472 -0.454 1.00 42.75 184 ASP A N 1
ATOM 1419 C CA . ASP A 1 184 ? 5.328 21.890 -1.430 1.00 42.75 184 ASP A CA 1
ATOM 1420 C C . ASP A 1 184 ? 5.194 22.644 -2.758 1.00 42.75 184 ASP A C 1
ATOM 1422 O O . ASP A 1 184 ? 4.109 22.737 -3.339 1.00 42.75 184 ASP A O 1
ATOM 1426 N N . LYS A 1 185 ? 6.303 23.214 -3.248 1.00 33.03 185 LYS A N 1
ATOM 1427 C CA . LYS A 1 185 ? 6.339 23.793 -4.594 1.00 33.03 185 LYS A CA 1
ATOM 1428 C C . LYS A 1 185 ? 6.037 22.674 -5.583 1.00 33.03 185 LYS A C 1
ATOM 1430 O O . LYS A 1 185 ? 6.784 21.703 -5.661 1.00 33.03 185 LYS A O 1
ATOM 1435 N N . VAL A 1 186 ? 4.956 22.830 -6.341 1.00 34.38 186 VAL A N 1
ATOM 1436 C CA . VAL A 1 186 ?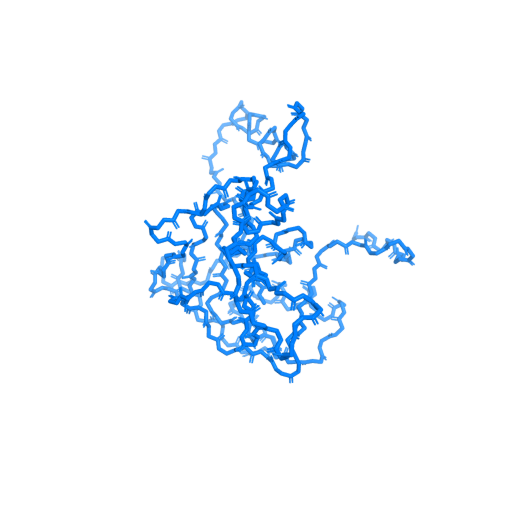 4.660 21.981 -7.493 1.00 34.38 186 VAL A CA 1
ATOM 1437 C C . VAL A 1 186 ? 5.809 22.155 -8.482 1.00 34.38 186 VAL A C 1
ATOM 1439 O O . VAL A 1 186 ? 5.875 23.153 -9.195 1.00 34.38 186 VAL A O 1
ATOM 1442 N N . VAL A 1 187 ? 6.748 21.214 -8.494 1.00 33.72 187 VAL A N 1
ATOM 1443 C CA . VAL A 1 187 ? 7.660 21.055 -9.624 1.00 33.72 187 VAL A CA 1
ATOM 1444 C C . VAL A 1 187 ? 6.941 20.112 -10.573 1.00 33.72 187 VAL A C 1
ATOM 1446 O O . VAL A 1 187 ? 6.949 18.896 -10.389 1.00 33.72 187 VAL A O 1
ATOM 1449 N N . ALA A 1 188 ? 6.199 20.703 -11.506 1.00 24.50 188 ALA A N 1
ATOM 1450 C CA . ALA A 1 188 ? 5.617 19.966 -12.614 1.00 24.50 188 ALA A CA 1
ATOM 1451 C C . ALA A 1 188 ? 6.756 19.412 -13.499 1.00 24.50 188 ALA A C 1
ATOM 1453 O O . ALA A 1 188 ? 7.743 20.130 -13.692 1.00 24.50 188 ALA A O 1
ATOM 1454 N N . PRO A 1 189 ? 6.657 18.163 -13.990 1.00 31.56 189 PRO A N 1
ATOM 1455 C CA . PRO A 1 189 ? 7.507 17.679 -15.074 1.00 31.56 189 PRO A CA 1
ATOM 1456 C C . PRO A 1 189 ? 7.238 18.426 -16.387 1.00 31.56 189 PRO A C 1
ATOM 1458 O O . PRO A 1 189 ? 6.090 18.894 -16.582 1.00 31.56 189 PRO A O 1
#

Secondary structure (DSSP, 8-state):
--EE-------HHHHHHHHHHHTTTTSSSS---PBP-S---EE-SSSTT--EE--TTS-SHHHH--SBPPPSSSEEE-SSSEEEETTTTEEEESBTTTT-S---HHHHHHHHHHHHHHSEETTEE----TBTTB--S-EEPPPHHHHHTT--TT--SS-S-TT---B---SS-----S---TT------

pLDDT: mean 75.77, std 20.92, range [24.5, 97.62]